Protein AF-A0A376MJH7-F1 (afdb_monomer)

InterPro domains:
  IPR031161 Peptidase family M60 domain [PS51723] (118-224)
  IPR035423 M60-like domain, N-terminal [PF17291] (117-201)
  IPR051244 TRPM8 Channel-Associated Factors [PTHR15730] (28-217)
  IPR060166 AcfD, helical domain [PF26759] (3-82)

Organism: Escherichia coli (NCBI:txid562)

Structure (mmCIF, N/CA/C/O backbone):
data_AF-A0A376MJH7-F1
#
_entry.id   AF-A0A376MJH7-F1
#
loop_
_atom_site.group_PDB
_atom_site.id
_atom_site.type_symbol
_atom_site.label_atom_id
_atom_site.label_alt_id
_atom_site.label_comp_id
_atom_site.label_asym_id
_atom_site.label_entity_id
_atom_site.label_seq_id
_atom_site.pdbx_PDB_ins_code
_atom_site.Cartn_x
_atom_site.Cartn_y
_atom_site.Cartn_z
_atom_site.occupancy
_atom_site.B_iso_or_equiv
_atom_site.auth_seq_id
_atom_site.auth_comp_id
_atom_site.aut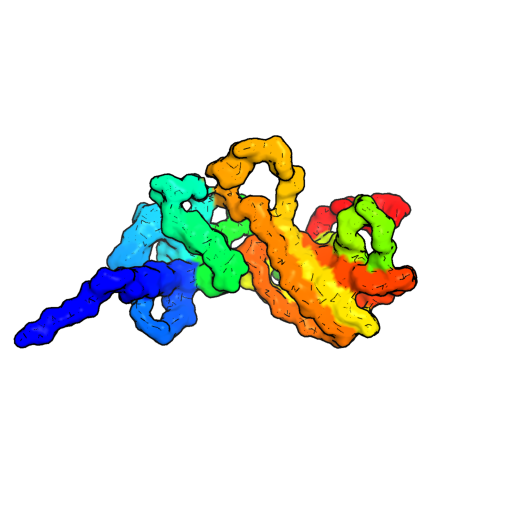h_asym_id
_atom_site.auth_atom_id
_atom_site.pdbx_PDB_model_num
ATOM 1 N N . MET A 1 1 ? -0.495 10.592 50.296 1.00 35.19 1 MET A N 1
ATOM 2 C CA . MET A 1 1 ? -1.153 10.116 49.058 1.00 35.19 1 MET A CA 1
ATOM 3 C C . MET A 1 1 ? -0.600 10.908 47.878 1.00 35.19 1 MET A C 1
ATOM 5 O O . MET A 1 1 ? -0.923 12.082 47.749 1.00 35.19 1 MET A O 1
ATOM 9 N N . LYS A 1 2 ? 0.295 10.327 47.064 1.00 36.91 2 LYS A N 1
ATOM 10 C CA . LYS A 1 2 ? 0.721 10.964 45.806 1.00 36.91 2 LYS A CA 1
ATOM 11 C C . LYS A 1 2 ? -0.457 10.865 44.841 1.00 36.91 2 LYS A C 1
ATOM 13 O O . LYS A 1 2 ? -0.799 9.766 44.420 1.00 36.91 2 LYS A O 1
ATOM 18 N N . LYS A 1 3 ? -1.099 11.999 44.554 1.00 42.44 3 LYS A N 1
ATOM 19 C CA . LYS A 1 3 ? -2.084 12.130 43.478 1.00 42.44 3 LYS A CA 1
ATOM 20 C C . LYS A 1 3 ? -1.393 11.612 42.217 1.00 42.44 3 LYS A C 1
ATOM 22 O O . LYS A 1 3 ? -0.365 12.166 41.825 1.00 42.44 3 LYS A O 1
ATOM 27 N N . ALA A 1 4 ? -1.860 10.489 41.676 1.00 49.44 4 ALA A N 1
ATOM 28 C CA . ALA A 1 4 ? -1.348 9.995 40.412 1.00 49.44 4 ALA A CA 1
ATOM 29 C C . ALA A 1 4 ? -1.461 11.153 39.415 1.00 49.44 4 ALA A C 1
ATOM 31 O O . ALA A 1 4 ? -2.530 11.760 39.308 1.00 49.44 4 ALA A O 1
ATOM 32 N N . LYS A 1 5 ? -0.351 11.512 38.759 1.00 56.00 5 LYS A N 1
ATOM 33 C CA . LYS A 1 5 ? -0.355 12.373 37.571 1.00 56.00 5 LYS A CA 1
ATOM 34 C C . LYS A 1 5 ? -1.088 11.596 36.478 1.00 56.00 5 LYS A C 1
ATOM 36 O O . LYS A 1 5 ? -0.464 11.002 35.606 1.00 56.00 5 LYS A O 1
ATOM 41 N N . ASN A 1 6 ? -2.400 11.463 36.626 1.00 63.44 6 ASN A N 1
ATOM 42 C CA . ASN A 1 6 ? -3.240 10.697 35.730 1.00 63.44 6 ASN A CA 1
ATOM 43 C C . ASN A 1 6 ? -3.412 11.546 34.480 1.00 63.44 6 ASN A C 1
ATOM 45 O O . ASN A 1 6 ? -4.301 12.381 34.409 1.00 63.44 6 ASN A O 1
ATOM 49 N N . ASP A 1 7 ? -2.485 11.349 33.548 1.00 67.56 7 ASP A N 1
ATOM 50 C CA . ASP A 1 7 ? -2.609 11.727 32.147 1.00 67.56 7 ASP A CA 1
ATOM 51 C C . ASP A 1 7 ? -2.982 13.198 31.882 1.00 67.56 7 ASP A C 1
ATOM 53 O O . ASP A 1 7 ? -3.848 13.484 31.065 1.00 67.56 7 ASP A O 1
ATOM 57 N N . GLU A 1 8 ? -2.320 14.151 32.551 1.00 69.94 8 GLU A N 1
ATOM 58 C CA . GLU A 1 8 ? -2.598 15.597 32.397 1.00 69.94 8 GLU A CA 1
ATOM 59 C C . GLU A 1 8 ? -2.541 16.091 30.940 1.00 69.94 8 GLU A C 1
ATOM 61 O O . GLU A 1 8 ? -3.171 17.088 30.601 1.00 69.94 8 GLU A O 1
ATOM 66 N N . LEU A 1 9 ? -1.790 15.396 30.082 1.00 74.12 9 LEU A N 1
ATOM 67 C CA . LEU A 1 9 ? -1.616 15.725 28.667 1.00 74.12 9 LEU A CA 1
ATOM 68 C C . LEU A 1 9 ? -2.363 14.764 27.724 1.00 74.12 9 LEU A C 1
ATOM 70 O O . LEU A 1 9 ? -2.258 14.909 26.510 1.00 74.12 9 LEU A O 1
ATOM 74 N N . GLY A 1 10 ? -3.109 13.789 28.253 1.00 76.62 10 GLY A N 1
ATOM 75 C CA . GLY A 1 10 ? -3.898 12.853 27.447 1.00 76.62 10 GLY A CA 1
ATOM 76 C C . GLY A 1 10 ? -3.080 11.824 26.651 1.00 76.62 10 GLY A C 1
ATOM 77 O O . GLY A 1 10 ? -3.632 11.165 25.772 1.00 76.62 10 GLY A O 1
ATOM 78 N N . PHE A 1 11 ? -1.776 11.685 26.907 1.00 79.06 11 PHE A N 1
ATOM 79 C CA . PHE A 1 11 ? -0.893 10.757 26.198 1.00 79.06 11 PHE A CA 1
ATOM 80 C C . PHE A 1 11 ? -1.299 9.301 26.370 1.00 79.06 11 PHE A C 1
ATOM 82 O O . PHE A 1 11 ? -1.309 8.570 25.384 1.00 79.06 11 PHE A O 1
ATOM 89 N N . LYS A 1 12 ? -1.641 8.882 27.594 1.00 80.31 12 LYS A N 1
ATOM 90 C CA . LYS A 1 12 ? -2.073 7.504 27.854 1.00 80.31 12 LYS A CA 1
ATOM 91 C C . LYS A 1 12 ? -3.365 7.216 27.100 1.00 80.31 12 LYS A C 1
ATOM 93 O O . LYS A 1 12 ? -3.456 6.199 26.421 1.00 80.31 12 LYS A O 1
ATOM 98 N N . THR A 1 13 ? -4.324 8.130 27.187 1.00 81.06 13 THR A N 1
ATOM 99 C CA . THR A 1 13 ? -5.594 8.022 26.467 1.00 81.06 13 THR A CA 1
ATOM 100 C C . THR A 1 13 ? -5.341 7.931 24.962 1.00 81.06 13 THR A C 1
ATOM 102 O O . THR A 1 13 ? -5.833 7.027 24.295 1.00 81.06 13 THR A O 1
ATOM 105 N N . PHE A 1 14 ? -4.505 8.814 24.417 1.00 81.06 14 PHE A N 1
ATOM 106 C CA . PHE A 1 14 ? -4.173 8.828 22.997 1.00 81.06 14 PHE A CA 1
ATOM 107 C C . PHE A 1 14 ? -3.503 7.529 22.521 1.00 81.06 14 PHE A C 1
ATOM 109 O O . PHE A 1 14 ? -3.886 7.002 21.476 1.00 81.06 14 PHE A O 1
ATOM 116 N N . THR A 1 15 ? -2.541 6.980 23.268 1.00 81.94 15 THR A N 1
ATOM 117 C CA . THR A 1 15 ? -1.881 5.721 22.888 1.00 81.94 15 THR A CA 1
ATOM 118 C C . THR A 1 15 ? -2.813 4.516 22.999 1.00 81.94 15 THR A C 1
ATOM 120 O O . THR A 1 15 ? -2.762 3.657 22.122 1.00 81.94 15 THR A O 1
ATOM 123 N N . GLU A 1 16 ? -3.727 4.484 23.975 1.00 84.69 16 GLU A N 1
ATOM 124 C CA . GLU A 1 16 ? -4.787 3.462 24.044 1.00 84.69 16 GLU A CA 1
ATOM 125 C C . GLU A 1 16 ? -5.690 3.509 22.801 1.00 84.69 16 GLU A C 1
ATOM 127 O O . GLU A 1 16 ? -5.947 2.477 22.180 1.00 84.69 16 GLU A O 1
ATOM 132 N N . PHE A 1 17 ? -6.109 4.709 22.377 1.00 83.94 17 PHE A N 1
ATOM 133 C CA . PHE A 1 17 ? -6.872 4.888 21.138 1.00 83.94 17 PHE A CA 1
ATOM 134 C C . PHE A 1 17 ? -6.103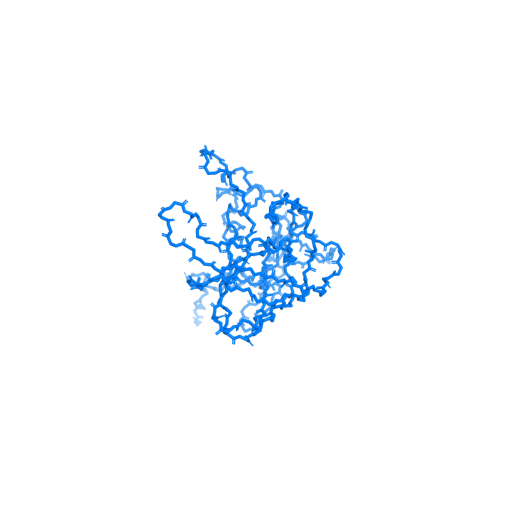 4.370 19.922 1.00 83.94 17 PHE A C 1
ATOM 136 O O . PHE A 1 17 ? -6.669 3.628 19.121 1.00 83.94 17 PHE A O 1
ATOM 143 N N . LEU A 1 18 ? -4.826 4.738 19.772 1.00 83.25 18 LEU A N 1
ATOM 144 C CA . LEU A 1 18 ? -4.000 4.273 18.654 1.00 83.25 18 LEU A CA 1
ATOM 145 C C . LEU A 1 18 ? -3.892 2.748 18.621 1.00 83.25 18 LEU A C 1
ATOM 147 O O . LEU A 1 18 ? -4.026 2.157 17.548 1.00 83.25 18 LEU A O 1
ATOM 151 N N . ASN A 1 19 ? -3.707 2.124 19.781 1.00 86.38 19 ASN A N 1
ATOM 152 C CA . ASN A 1 19 ? -3.564 0.681 19.894 1.00 86.38 19 ASN A CA 1
ATOM 153 C C . ASN A 1 19 ? -4.863 -0.074 19.590 1.00 86.38 19 ASN A C 1
ATOM 155 O O . ASN A 1 19 ? -4.812 -1.161 19.017 1.00 86.38 19 ASN A O 1
ATOM 159 N N . CYS A 1 20 ? -6.032 0.537 19.801 1.00 87.00 20 CYS A N 1
ATOM 160 C CA . CYS A 1 20 ? -7.287 -0.033 19.310 1.00 87.00 20 CYS A CA 1
ATOM 161 C C . CYS A 1 20 ? -7.364 -0.108 17.774 1.00 87.00 20 CYS A C 1
ATOM 163 O O . CYS A 1 20 ? -7.922 -1.064 17.239 1.00 87.00 20 CYS A O 1
ATOM 165 N N . TYR A 1 21 ? -6.792 0.860 17.048 1.00 83.81 21 TYR A N 1
ATOM 166 C CA . TYR A 1 21 ? -6.774 0.859 15.572 1.00 83.81 21 TYR A CA 1
ATOM 167 C C . TYR A 1 21 ? -5.688 -0.028 14.962 1.00 83.81 21 TYR A C 1
ATOM 169 O O . TYR A 1 21 ? -5.747 -0.339 13.771 1.00 83.81 21 TYR A O 1
ATOM 177 N N . THR A 1 22 ? -4.677 -0.400 15.743 1.00 83.94 22 THR A N 1
ATOM 178 C CA . THR A 1 22 ? -3.639 -1.352 15.327 1.00 83.94 22 THR A CA 1
ATOM 179 C C . THR A 1 22 ? -3.851 -2.741 15.910 1.00 83.94 22 THR A C 1
ATOM 181 O O . THR A 1 22 ? -3.013 -3.613 15.694 1.00 83.94 22 THR A O 1
ATOM 184 N N . ASN A 1 23 ? -4.967 -2.957 16.618 1.00 84.44 23 ASN A N 1
ATOM 185 C CA . ASN A 1 23 ? -5.284 -4.200 17.315 1.00 84.44 23 ASN A CA 1
ATOM 186 C C . ASN A 1 23 ? -4.115 -4.678 18.198 1.00 84.44 23 ASN A C 1
ATOM 188 O O . ASN A 1 23 ? -3.674 -5.822 18.094 1.00 84.44 23 ASN A O 1
ATOM 192 N N . ASP A 1 24 ? -3.570 -3.754 18.994 1.00 82.88 24 ASP A N 1
ATOM 193 C CA . ASP A 1 24 ? -2.439 -3.960 19.906 1.00 82.88 24 ASP A CA 1
ATOM 194 C C . ASP A 1 24 ? -1.165 -4.513 19.237 1.00 82.88 24 ASP A C 1
ATOM 196 O O . ASP A 1 24 ? -0.325 -5.137 19.885 1.00 82.88 24 ASP A O 1
ATOM 200 N N . ALA A 1 25 ? -0.963 -4.244 17.939 1.00 83.12 25 ALA A N 1
ATOM 201 C CA . ALA A 1 25 ? 0.267 -4.630 17.238 1.00 83.12 25 ALA A CA 1
ATOM 202 C C . ALA A 1 25 ? 1.537 -3.994 17.838 1.00 83.12 25 ALA A C 1
ATOM 204 O O . ALA A 1 25 ? 2.641 -4.488 17.612 1.00 83.12 25 ALA A O 1
ATOM 205 N N . TYR A 1 26 ? 1.392 -2.898 18.588 1.00 78.62 26 TYR A N 1
ATOM 206 C CA . TYR A 1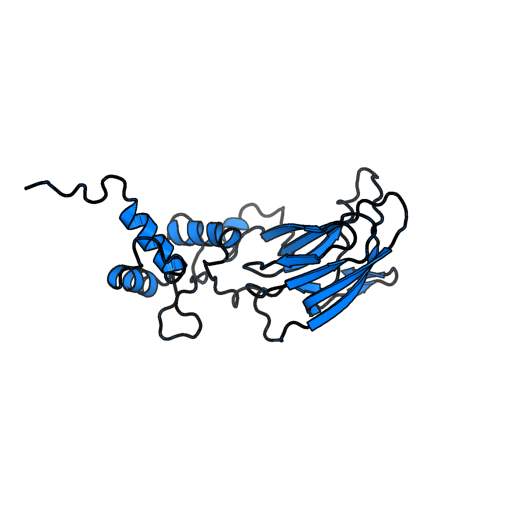 26 ? 2.468 -2.305 19.373 1.00 78.62 26 TYR A CA 1
ATOM 207 C C . TYR A 1 26 ? 2.404 -2.852 20.799 1.00 78.62 26 TYR A C 1
ATOM 209 O O . TYR A 1 26 ? 1.591 -2.417 21.609 1.00 78.62 26 TYR A O 1
ATOM 217 N N . THR A 1 27 ? 3.264 -3.824 21.099 1.00 68.81 27 THR A N 1
ATOM 218 C CA . THR A 1 27 ? 3.280 -4.533 22.389 1.00 68.81 27 THR A CA 1
ATOM 219 C C . THR A 1 27 ? 3.873 -3.713 23.534 1.00 68.81 27 THR A C 1
ATOM 221 O O . THR A 1 27 ? 3.663 -4.043 24.699 1.00 68.81 27 THR A O 1
ATOM 224 N N . ASP A 1 28 ? 4.589 -2.635 23.215 1.00 68.31 28 ASP A N 1
ATOM 225 C CA . ASP A 1 28 ? 5.282 -1.800 24.189 1.00 68.31 28 ASP A CA 1
ATOM 226 C C . ASP A 1 28 ? 4.413 -0.585 24.542 1.00 68.31 28 ASP A C 1
ATOM 228 O O . ASP A 1 28 ? 4.456 0.447 23.870 1.00 68.31 28 ASP A O 1
ATOM 232 N N . GLY A 1 29 ? 3.592 -0.694 25.591 1.00 72.25 29 GLY A N 1
ATOM 233 C CA . GLY A 1 29 ? 2.835 0.444 26.121 1.00 72.25 29 GLY A CA 1
ATOM 234 C C . GLY A 1 29 ? 1.419 0.118 26.585 1.00 72.25 29 GLY A C 1
ATOM 235 O O . GLY A 1 29 ? 1.113 -0.996 27.003 1.00 72.25 29 GLY A O 1
ATOM 236 N N . THR A 1 30 ? 0.556 1.134 26.579 1.00 80.31 30 THR A N 1
ATOM 237 C CA . THR A 1 30 ? -0.837 1.020 27.022 1.00 80.31 30 THR A CA 1
ATOM 238 C C . THR A 1 30 ? -1.700 0.362 25.960 1.00 80.31 30 THR A C 1
ATOM 240 O O . THR A 1 30 ? -1.842 0.882 24.863 1.00 80.31 30 THR A O 1
ATOM 243 N N . GLN A 1 31 ? -2.276 -0.786 26.295 1.00 85.25 31 GLN A N 1
ATOM 244 C CA . GLN A 1 31 ? -3.106 -1.571 25.385 1.00 85.25 31 GLN A CA 1
ATOM 245 C C . GLN A 1 31 ? -4.504 -0.976 25.214 1.00 85.25 31 GLN A C 1
ATOM 247 O O . GLN A 1 31 ? -4.986 -0.218 26.059 1.00 85.25 31 GLN A O 1
ATOM 252 N N . CYS A 1 32 ? -5.173 -1.360 24.133 1.00 85.19 32 CYS A N 1
ATOM 253 C CA . CYS A 1 32 ? -6.565 -1.033 23.891 1.00 85.19 32 CYS A CA 1
ATOM 254 C C . CYS A 1 32 ? -7.454 -1.578 25.021 1.00 85.19 32 CYS A C 1
ATOM 256 O O . CYS A 1 32 ? -7.590 -2.789 25.207 1.00 85.19 32 CYS A O 1
ATOM 258 N N . SER A 1 33 ? -8.094 -0.688 25.782 1.00 87.19 33 SER A N 1
ATOM 259 C CA . SER A 1 33 ? -9.050 -1.109 26.808 1.00 87.19 33 SER A CA 1
ATOM 260 C C . SER A 1 33 ? -10.331 -1.663 26.173 1.00 87.19 33 SER A C 1
ATOM 262 O O . SER A 1 33 ? -10.785 -1.194 25.127 1.00 87.19 33 SER A O 1
ATOM 264 N N . ALA A 1 34 ? -10.946 -2.660 26.817 1.00 86.88 34 ALA A N 1
ATOM 265 C CA . ALA A 1 34 ? -12.161 -3.299 26.307 1.00 86.88 34 ALA A CA 1
ATOM 266 C C . ALA A 1 34 ? -13.324 -2.302 26.148 1.00 86.88 34 ALA A C 1
ATOM 268 O O . ALA A 1 34 ? -14.039 -2.345 25.146 1.00 86.88 34 ALA A O 1
ATOM 269 N N . ASP A 1 35 ? -13.466 -1.369 27.094 1.00 87.06 35 ASP A N 1
ATOM 270 C CA . ASP A 1 35 ? -14.495 -0.324 27.060 1.00 87.06 35 ASP A CA 1
ATOM 271 C C . ASP A 1 35 ? -14.286 0.635 25.882 1.00 87.06 35 ASP A C 1
ATOM 273 O O . ASP A 1 35 ? -15.237 0.991 25.179 1.00 87.06 35 ASP A O 1
ATOM 277 N N . LEU A 1 36 ? -13.031 1.009 25.611 1.00 86.44 36 LEU A N 1
ATOM 278 C CA . LEU A 1 36 ? -12.691 1.861 24.480 1.00 86.44 36 LEU A CA 1
ATOM 279 C C . LEU A 1 36 ? -12.914 1.141 23.148 1.00 86.44 36 LEU A C 1
ATOM 281 O O . LEU A 1 36 ? -13.547 1.700 22.251 1.00 86.44 36 LEU A O 1
ATOM 285 N N . LYS A 1 37 ? -12.465 -0.114 23.030 1.00 86.31 37 LYS A N 1
ATOM 286 C CA . LYS A 1 37 ? -12.709 -0.952 21.847 1.00 86.31 37 LYS A CA 1
ATOM 287 C C . LYS A 1 37 ? -14.203 -1.058 21.559 1.00 86.31 37 LYS A C 1
ATOM 289 O O . LYS A 1 37 ? -14.624 -0.850 20.423 1.00 86.31 37 LYS A O 1
ATOM 294 N N . LYS A 1 38 ? -15.007 -1.325 22.592 1.00 88.56 38 LYS A N 1
ATOM 295 C CA . LYS A 1 38 ? -16.466 -1.401 22.491 1.00 88.56 38 LYS A CA 1
ATOM 296 C C . LYS A 1 38 ? -17.057 -0.084 21.995 1.00 88.56 38 LYS A C 1
ATOM 298 O O . LYS A 1 38 ? -17.817 -0.101 21.036 1.00 88.56 38 LYS A O 1
ATOM 303 N N . SER A 1 39 ? -16.641 1.048 22.563 1.00 87.19 39 SER A N 1
ATOM 304 C CA . SER A 1 39 ? -17.079 2.373 22.108 1.00 87.19 39 SER A CA 1
ATOM 305 C C . SER A 1 39 ? -16.754 2.619 20.628 1.00 87.19 39 SER A C 1
ATOM 307 O O . SER A 1 39 ? -17.605 3.093 19.875 1.00 87.19 39 SER A O 1
ATOM 309 N N . LEU A 1 40 ? -15.555 2.248 20.167 1.00 86.06 40 LEU A N 1
ATOM 310 C CA . LEU A 1 40 ? -15.159 2.388 18.760 1.00 86.06 40 LEU A CA 1
ATOM 311 C C . LEU A 1 40 ? -15.984 1.491 17.822 1.00 86.06 40 LEU A C 1
ATOM 313 O O . LEU A 1 40 ? -16.327 1.921 16.717 1.00 86.06 40 LEU A O 1
ATOM 317 N N . VAL A 1 41 ? -16.317 0.272 18.253 1.00 87.50 41 VAL A N 1
ATOM 318 C CA . VAL A 1 41 ? -17.178 -0.658 17.504 1.00 87.50 41 VAL A CA 1
ATOM 319 C C . VAL A 1 41 ? -18.617 -0.143 17.446 1.00 87.50 41 VAL A C 1
ATOM 321 O O . VAL A 1 41 ? -19.178 -0.051 16.356 1.00 87.50 41 VAL A O 1
ATOM 324 N N . ASP A 1 42 ? -19.186 0.273 18.580 1.00 86.88 42 ASP A N 1
ATOM 325 C CA . ASP A 1 42 ? -20.555 0.802 18.678 1.00 86.88 42 ASP A CA 1
ATOM 326 C C . ASP A 1 42 ? -20.724 2.079 17.827 1.00 86.88 42 ASP A C 1
ATOM 328 O O . ASP A 1 42 ? -21.774 2.318 17.228 1.00 86.88 42 ASP A O 1
ATOM 332 N N . ASN A 1 43 ? -19.656 2.873 17.691 1.00 82.88 43 ASN A N 1
ATOM 333 C CA . ASN A 1 43 ? -19.610 4.054 16.826 1.00 82.88 43 ASN A CA 1
ATOM 334 C C . ASN A 1 43 ? -19.232 3.753 15.362 1.00 82.88 43 ASN A C 1
ATOM 336 O O . ASN A 1 43 ? -19.026 4.691 14.582 1.00 82.88 43 ASN A O 1
ATOM 340 N N . ASN A 1 44 ? -19.149 2.484 14.950 1.00 81.56 44 ASN A N 1
ATOM 341 C CA . ASN A 1 44 ? -18.788 2.055 13.593 1.00 81.56 44 ASN A CA 1
ATOM 342 C C . ASN A 1 44 ? -17.424 2.591 13.103 1.00 81.56 44 ASN A C 1
ATOM 344 O O . ASN A 1 44 ? -17.249 2.853 11.912 1.00 81.56 44 ASN A O 1
ATOM 348 N N . MET A 1 45 ? -16.463 2.807 14.006 1.00 81.81 45 MET A N 1
ATOM 349 C CA . MET A 1 45 ? -15.121 3.305 13.663 1.00 81.81 45 MET A CA 1
ATOM 350 C C . MET A 1 45 ? -14.156 2.167 13.311 1.00 81.81 45 MET A C 1
ATOM 352 O O . MET A 1 45 ? -13.309 2.328 12.430 1.00 81.81 45 MET A O 1
ATOM 356 N N . ILE A 1 46 ? -14.306 1.015 13.965 1.00 86.00 46 ILE A N 1
ATOM 357 C CA . ILE A 1 46 ? -13.590 -0.236 13.683 1.00 86.00 46 ILE A CA 1
ATOM 358 C C . ILE A 1 46 ? -14.583 -1.400 13.660 1.00 86.00 46 ILE A C 1
ATOM 360 O O . ILE A 1 46 ? -15.654 -1.320 14.263 1.00 86.00 46 ILE A O 1
ATOM 364 N N . TYR A 1 47 ? -14.240 -2.487 12.979 1.00 86.06 47 TYR A N 1
ATOM 365 C CA . TYR A 1 47 ? -15.026 -3.716 13.041 1.00 86.06 47 TYR A CA 1
ATOM 366 C C . TYR A 1 47 ? -14.768 -4.476 14.345 1.00 86.06 47 TYR A C 1
ATOM 368 O O . TYR A 1 47 ? -13.632 -4.587 14.808 1.00 86.06 47 TYR A O 1
ATOM 376 N N . GLY A 1 48 ? -15.835 -5.033 14.917 1.00 84.69 48 GLY A N 1
ATOM 377 C CA . GLY A 1 48 ? -15.754 -5.892 16.095 1.00 84.69 48 GLY A CA 1
ATOM 378 C C . GLY A 1 48 ? -15.259 -7.308 15.785 1.00 84.69 48 GLY A C 1
ATOM 379 O O . GLY A 1 48 ? -15.166 -7.725 14.626 1.00 84.69 48 GLY A O 1
ATOM 380 N N . ASP A 1 49 ? -15.015 -8.066 16.854 1.00 81.19 49 ASP A N 1
ATOM 381 C CA . ASP A 1 49 ? -14.413 -9.409 16.824 1.00 81.19 49 ASP A CA 1
ATOM 382 C C . ASP A 1 49 ? -15.290 -10.489 16.154 1.00 81.19 49 ASP A C 1
ATOM 384 O O . ASP A 1 49 ? -14.819 -11.580 15.856 1.00 81.19 49 ASP A O 1
ATOM 388 N N . GLY A 1 50 ? -16.558 -10.183 15.855 1.00 75.00 50 GLY A N 1
ATOM 389 C CA . GLY A 1 50 ? -17.495 -11.079 15.164 1.00 75.00 50 GLY A CA 1
ATOM 390 C C . GLY A 1 50 ? -17.355 -11.129 13.636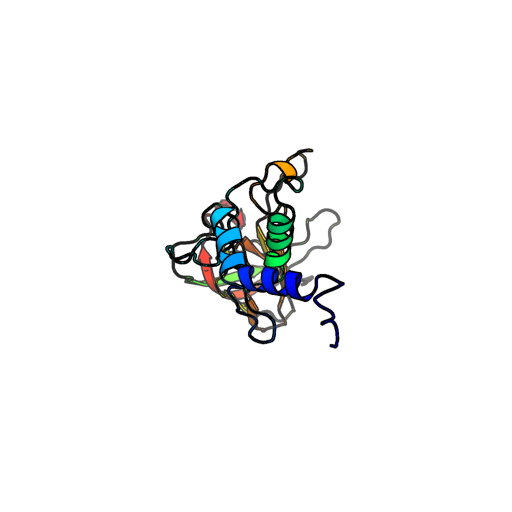 1.00 75.00 50 GLY A C 1
ATOM 391 O O . GLY A 1 50 ? -18.207 -11.712 12.971 1.00 75.00 50 GLY A O 1
ATOM 392 N N . SER A 1 51 ? -16.329 -10.498 13.060 1.00 76.00 51 SER A N 1
ATOM 393 C CA . SER A 1 51 ? -16.078 -10.484 11.614 1.00 76.00 51 SER A CA 1
ATOM 394 C C . SER A 1 51 ? -14.636 -10.880 11.299 1.00 76.00 51 SER A C 1
ATOM 396 O O . SER A 1 51 ? -13.737 -10.664 12.107 1.00 76.00 51 SER A O 1
ATOM 398 N N . SER A 1 52 ? -14.377 -11.362 10.080 1.00 78.69 52 SER A N 1
ATOM 399 C CA . SER A 1 52 ? -13.010 -11.582 9.571 1.00 78.69 52 SER A CA 1
ATOM 400 C C . SER A 1 52 ? -12.173 -10.296 9.466 1.00 78.69 52 SER A C 1
ATOM 402 O O . SER A 1 52 ? -10.983 -10.356 9.164 1.00 78.69 52 SER A O 1
ATOM 404 N N . LYS A 1 53 ? -12.791 -9.136 9.719 1.00 82.25 53 LYS A N 1
ATOM 405 C CA . LYS A 1 53 ? -12.192 -7.802 9.681 1.00 82.25 53 LYS A CA 1
ATOM 406 C C . LYS A 1 53 ? -12.005 -7.205 11.074 1.00 82.25 53 LYS A C 1
ATOM 408 O O . LYS A 1 53 ? -11.822 -5.999 11.178 1.00 82.25 53 LYS A O 1
ATOM 413 N N . ALA A 1 54 ? -12.081 -8.006 12.136 1.00 82.62 54 ALA A N 1
ATOM 414 C CA . ALA A 1 54 ? -11.902 -7.554 13.513 1.00 82.62 54 ALA A CA 1
ATOM 415 C C . ALA A 1 54 ? -10.700 -6.603 13.670 1.00 82.62 54 ALA A C 1
ATOM 417 O O . ALA A 1 54 ? -9.600 -6.888 13.195 1.00 82.62 54 ALA A O 1
ATOM 418 N N . GLY A 1 55 ? -10.928 -5.444 14.292 1.00 80.69 55 GLY A N 1
ATOM 419 C CA . GLY A 1 55 ? -9.908 -4.409 14.490 1.00 80.69 55 GLY A CA 1
ATOM 420 C C . GLY A 1 55 ? -9.554 -3.593 13.240 1.00 80.69 55 GLY A C 1
ATOM 421 O O . GLY A 1 55 ? -8.839 -2.601 13.353 1.00 80.69 55 GLY A O 1
ATOM 422 N N . MET A 1 56 ? -10.066 -3.942 12.054 1.00 85.00 56 MET A N 1
ATOM 423 C CA . MET A 1 56 ? -9.888 -3.119 10.858 1.00 85.00 56 MET A CA 1
ATOM 424 C C . MET A 1 56 ? -10.758 -1.869 10.932 1.00 85.00 56 MET A C 1
ATOM 426 O O . MET A 1 56 ? -11.904 -1.892 11.387 1.00 85.00 56 MET A O 1
ATOM 430 N N . MET A 1 57 ? -10.218 -0.768 10.425 1.00 82.88 57 MET A N 1
ATOM 431 C CA . MET A 1 57 ? -10.908 0.506 10.368 1.00 82.88 57 MET A CA 1
ATOM 432 C C . MET A 1 57 ? -12.096 0.463 9.403 1.00 82.88 57 MET A C 1
ATOM 434 O O . MET A 1 57 ? -11.998 -0.047 8.286 1.00 82.88 57 MET A O 1
ATOM 438 N N . ASN A 1 58 ? -13.187 1.046 9.895 1.00 80.25 58 ASN A N 1
ATOM 439 C CA . ASN A 1 58 ? -14.485 1.337 9.306 1.00 80.25 58 ASN A CA 1
ATOM 440 C C . ASN A 1 58 ? -14.565 2.523 8.310 1.00 80.25 58 ASN A C 1
ATOM 442 O O . ASN A 1 58 ? -14.945 3.586 8.795 1.00 80.25 58 ASN A O 1
ATOM 446 N N . PRO A 1 59 ? -14.263 2.483 6.990 1.00 67.62 59 PRO A N 1
ATOM 447 C CA . PRO A 1 59 ? -14.347 3.708 6.177 1.00 67.62 59 PRO A CA 1
ATOM 448 C C . PRO A 1 59 ? -15.770 4.076 5.714 1.00 67.62 59 PRO A C 1
ATOM 450 O O . PRO A 1 59 ? -15.956 5.089 5.049 1.00 67.62 59 PRO A O 1
ATOM 453 N N . SER A 1 60 ? -16.774 3.242 5.995 1.00 61.19 60 SER A N 1
ATOM 454 C CA . SER A 1 60 ? -18.088 3.226 5.333 1.00 61.19 60 SER A CA 1
ATOM 455 C C . SER A 1 60 ? -18.999 4.435 5.517 1.00 61.19 60 SER A C 1
ATOM 457 O O . SER A 1 60 ? -20.108 4.404 4.984 1.00 61.19 60 SER A O 1
ATOM 459 N N . TYR A 1 61 ? -18.628 5.446 6.289 1.00 54.06 61 TYR A N 1
ATOM 460 C CA . TYR A 1 61 ? -19.566 6.490 6.692 1.00 54.06 61 TYR A CA 1
ATOM 461 C C . TYR A 1 61 ? -18.818 7.803 6.927 1.00 54.06 61 TYR A C 1
ATOM 463 O O . TYR A 1 61 ? -17.639 7.747 7.282 1.00 54.06 61 TYR A O 1
ATOM 471 N N . PRO A 1 62 ? -19.449 8.954 6.626 1.00 53.31 62 PRO A N 1
ATOM 472 C CA . PRO A 1 62 ? -18.822 10.038 5.891 1.00 53.31 62 PRO A CA 1
ATOM 473 C C . PRO A 1 62 ? -17.497 10.453 6.518 1.00 53.31 62 PRO A C 1
ATOM 475 O O . PRO A 1 62 ? -17.386 10.681 7.722 1.00 53.31 62 PRO A O 1
ATOM 478 N N . LEU A 1 63 ? -16.491 10.622 5.660 1.00 56.81 63 LEU A N 1
ATOM 479 C CA . LEU A 1 63 ? -15.161 11.120 6.018 1.00 56.81 63 LEU A CA 1
ATOM 480 C C . LEU A 1 63 ? -15.164 12.632 6.324 1.00 56.81 63 LEU A C 1
ATOM 482 O O . LEU A 1 63 ? -14.165 13.321 6.104 1.00 56.81 63 LEU A O 1
ATOM 486 N N . ASN A 1 64 ? -16.290 13.152 6.822 1.00 58.81 64 ASN A N 1
ATOM 487 C CA . ASN A 1 64 ? -16.451 14.538 7.219 1.00 58.81 64 ASN A CA 1
ATOM 488 C C . ASN A 1 64 ? -15.621 14.801 8.483 1.00 58.81 64 ASN A C 1
ATOM 490 O O . ASN A 1 64 ? -15.824 14.178 9.530 1.00 58.81 64 ASN A O 1
ATOM 494 N N . TYR A 1 65 ? -14.700 15.762 8.381 1.00 55.03 65 TYR A N 1
ATOM 495 C CA . TYR A 1 65 ? -13.814 16.183 9.467 1.00 55.03 65 TYR A CA 1
ATOM 496 C C . TYR A 1 65 ? -14.588 16.632 10.717 1.00 55.03 65 TYR A C 1
ATOM 498 O O . TYR A 1 65 ? -14.096 16.482 11.831 1.00 55.03 65 TYR A O 1
ATOM 506 N N . MET A 1 66 ? -15.806 17.146 10.527 1.00 57.69 66 MET A N 1
ATOM 507 C CA . MET A 1 66 ? -16.645 17.681 11.600 1.00 57.69 66 MET A CA 1
ATOM 508 C C . MET A 1 66 ? -17.399 16.603 12.385 1.00 57.69 66 MET A C 1
ATOM 510 O O . MET A 1 66 ? -17.736 16.831 13.541 1.00 57.69 66 MET A O 1
ATOM 514 N N . GLU A 1 67 ? -17.662 15.439 11.785 1.00 63.84 67 GLU A N 1
ATOM 515 C CA . GLU A 1 67 ? -18.454 14.380 12.428 1.00 63.84 67 GLU A CA 1
ATOM 516 C C . GLU A 1 67 ? -17.569 13.351 13.132 1.00 63.84 67 GLU A C 1
ATOM 518 O O . GLU A 1 67 ? -17.897 12.900 14.229 1.00 63.84 67 GLU A O 1
ATOM 523 N N . LYS A 1 68 ? -16.437 12.975 12.519 1.00 68.69 68 LYS A N 1
ATOM 524 C CA . LYS A 1 68 ? -15.510 11.965 13.061 1.00 68.69 68 LYS A CA 1
ATOM 525 C C . LYS A 1 68 ? -14.044 12.322 12.769 1.00 68.69 68 LYS A C 1
ATOM 527 O O . LYS A 1 68 ? -13.383 11.630 11.985 1.00 68.69 68 LYS A O 1
ATOM 532 N N . PRO A 1 69 ? -13.489 13.364 13.420 1.00 71.56 69 PRO A N 1
ATOM 533 C CA . PRO A 1 69 ? -12.121 13.830 13.167 1.00 71.56 69 PRO A CA 1
ATOM 534 C C . PRO A 1 69 ? -11.068 12.736 13.396 1.00 71.56 69 PRO A C 1
ATOM 536 O O . PRO A 1 69 ? -10.096 12.636 12.646 1.00 71.56 69 PRO A O 1
ATOM 539 N N . LEU A 1 70 ? -11.291 11.856 14.379 1.00 74.50 70 LEU A N 1
ATOM 540 C CA . LEU A 1 70 ? -10.369 10.766 14.688 1.00 74.50 70 LEU A CA 1
ATOM 541 C C . LEU A 1 70 ? -10.300 9.720 13.565 1.00 74.50 70 LEU A C 1
ATOM 543 O O . LEU A 1 70 ? -9.205 9.351 13.155 1.00 74.50 70 LEU A O 1
ATOM 547 N N . THR A 1 71 ? -11.433 9.280 13.009 1.00 71.69 71 THR A N 1
ATOM 548 C CA . THR A 1 71 ? -11.442 8.320 11.888 1.00 71.69 71 THR A CA 1
ATOM 549 C C . THR A 1 71 ? -10.707 8.888 10.676 1.00 71.69 71 THR A C 1
ATOM 551 O O . THR A 1 71 ? -9.952 8.177 10.013 1.00 71.69 71 THR A O 1
ATOM 554 N N . ARG A 1 72 ? -10.855 10.192 10.410 1.00 73.19 72 ARG A N 1
ATOM 555 C CA . ARG A 1 72 ? -10.146 10.863 9.315 1.00 73.19 72 ARG A CA 1
ATOM 556 C C . ARG A 1 72 ? -8.639 10.946 9.559 1.00 73.19 72 ARG A C 1
ATOM 558 O O . ARG A 1 72 ? -7.872 10.719 8.619 1.00 73.19 72 ARG A O 1
ATOM 565 N N . LEU A 1 73 ? -8.223 11.236 10.794 1.00 77.25 73 LEU A N 1
ATOM 566 C CA . LEU A 1 73 ? -6.817 11.218 11.203 1.00 77.25 73 LEU A CA 1
ATOM 567 C C . LEU A 1 73 ? -6.222 9.816 11.026 1.00 77.25 73 LEU A C 1
ATOM 569 O O . LEU A 1 73 ? -5.157 9.676 10.426 1.00 77.25 73 LEU A O 1
ATOM 573 N N . MET A 1 74 ? -6.932 8.779 11.476 1.00 78.69 74 MET A N 1
ATOM 574 C CA . MET A 1 74 ? -6.478 7.389 11.374 1.00 78.69 74 MET A CA 1
ATOM 575 C C . MET A 1 74 ? -6.431 6.891 9.930 1.00 78.69 74 MET A C 1
ATOM 577 O O . MET A 1 74 ? -5.481 6.203 9.568 1.00 78.69 74 MET A O 1
ATOM 581 N N . LEU A 1 75 ? -7.359 7.317 9.069 1.00 75.88 75 LEU A N 1
ATOM 582 C CA . LEU A 1 75 ? -7.295 7.080 7.621 1.00 75.88 75 LEU A CA 1
ATOM 583 C C . LEU A 1 75 ? -6.071 7.747 6.972 1.00 75.88 75 LEU A C 1
ATOM 585 O O . LEU A 1 75 ? -5.458 7.181 6.067 1.00 75.88 75 LEU A O 1
ATOM 589 N N . GLY A 1 76 ? -5.702 8.948 7.422 1.00 75.38 76 GLY A N 1
ATOM 590 C CA . GLY A 1 76 ? -4.462 9.598 6.993 1.00 75.38 76 GLY A CA 1
ATOM 591 C C . GLY A 1 76 ? -3.222 8.864 7.508 1.00 75.38 76 GLY A C 1
ATOM 592 O O . GLY A 1 76 ? -2.263 8.662 6.766 1.00 75.38 76 GLY A O 1
ATOM 593 N N . ARG A 1 77 ? -3.250 8.415 8.766 1.00 79.25 77 ARG A N 1
ATOM 594 C CA . ARG A 1 77 ? -2.140 7.698 9.401 1.00 79.25 77 ARG A CA 1
ATOM 595 C C . ARG A 1 77 ? -1.934 6.308 8.812 1.00 79.25 77 ARG A C 1
ATOM 597 O O . ARG A 1 77 ? -0.782 5.932 8.630 1.00 79.25 77 ARG A O 1
ATOM 604 N N . SER A 1 78 ? -2.993 5.588 8.441 1.00 79.25 78 SER A N 1
ATOM 605 C CA . SER A 1 78 ? -2.901 4.257 7.817 1.00 79.25 78 SER A CA 1
ATOM 606 C C . SER A 1 78 ? -2.163 4.270 6.478 1.00 79.25 78 SER A C 1
ATOM 608 O O . SER A 1 78 ? -1.683 3.239 6.008 1.00 79.25 78 SER A O 1
ATOM 610 N N . TRP A 1 79 ? -2.018 5.451 5.867 1.00 77.38 79 TRP A N 1
ATOM 611 C CA . TRP A 1 79 ? -1.130 5.623 4.730 1.00 77.38 79 TRP A CA 1
ATOM 612 C C . TRP A 1 79 ? 0.330 5.331 5.085 1.00 77.38 79 TRP A C 1
ATOM 614 O O . TRP A 1 79 ? 1.036 4.659 4.333 1.00 77.38 79 TRP A O 1
ATOM 624 N N . TRP A 1 80 ? 0.786 5.823 6.232 1.00 78.88 80 TRP A N 1
ATOM 625 C CA . TRP A 1 80 ? 2.169 5.721 6.694 1.00 78.88 80 TRP A CA 1
ATOM 626 C C . TRP A 1 80 ? 2.389 4.503 7.590 1.00 78.88 80 TRP A C 1
ATOM 628 O O . TRP A 1 80 ? 3.415 3.839 7.470 1.00 78.88 80 TRP A O 1
ATOM 638 N N . ASP A 1 81 ? 1.407 4.184 8.428 1.00 82.25 81 ASP A N 1
ATOM 639 C CA . ASP A 1 81 ? 1.426 3.067 9.359 1.00 82.25 81 ASP A CA 1
ATOM 640 C C . ASP A 1 81 ? 0.602 1.884 8.836 1.00 82.25 81 ASP A C 1
ATOM 642 O O . ASP A 1 81 ? -0.628 1.874 8.880 1.00 82.25 81 ASP A O 1
ATOM 646 N N . LEU A 1 82 ? 1.311 0.855 8.376 1.00 82.69 82 LEU A N 1
ATOM 647 C CA . LEU A 1 82 ? 0.731 -0.360 7.809 1.00 82.69 82 LEU A CA 1
ATOM 648 C C . LEU A 1 82 ? 0.128 -1.310 8.855 1.00 82.69 82 LEU A C 1
ATOM 650 O O . LEU A 1 82 ? -0.483 -2.314 8.460 1.00 82.69 82 LEU A O 1
ATOM 654 N N . ASN A 1 83 ? 0.304 -1.027 10.149 1.00 85.06 83 ASN A N 1
ATOM 655 C CA . ASN A 1 83 ? -0.357 -1.761 11.227 1.00 85.06 83 ASN A CA 1
ATOM 656 C C . ASN A 1 83 ? -1.825 -1.348 11.362 1.00 85.06 83 ASN A C 1
ATOM 658 O O . ASN A 1 83 ? -2.644 -2.173 11.757 1.00 85.06 83 ASN A O 1
ATOM 662 N N . ILE A 1 84 ? -2.185 -0.126 10.950 1.00 84.00 84 ILE A N 1
ATOM 663 C CA . ILE A 1 84 ? -3.591 0.258 10.810 1.00 84.00 84 ILE A CA 1
ATOM 664 C C . ILE A 1 84 ? -4.135 -0.399 9.542 1.00 84.00 84 ILE A C 1
ATOM 666 O O . ILE A 1 84 ? -3.851 0.022 8.416 1.00 84.00 84 ILE A O 1
ATOM 670 N N . LYS A 1 85 ? -4.943 -1.441 9.722 1.00 86.12 85 LYS A N 1
ATOM 671 C CA . LYS A 1 85 ? -5.634 -2.112 8.620 1.00 86.12 85 LYS A CA 1
ATOM 672 C C . LYS A 1 85 ? -6.922 -1.372 8.304 1.00 86.12 85 LYS A C 1
ATOM 674 O O . LYS A 1 85 ? -7.707 -1.065 9.196 1.00 86.12 85 LYS A O 1
ATOM 679 N N . VAL A 1 86 ? -7.138 -1.076 7.029 1.00 81.75 86 VAL A N 1
ATOM 680 C CA . VAL A 1 86 ? -8.361 -0.424 6.549 1.00 81.75 86 VAL A CA 1
ATOM 681 C C . VAL A 1 86 ? -9.167 -1.427 5.752 1.00 81.75 86 VAL A C 1
ATOM 683 O O . VAL A 1 86 ? -8.607 -2.159 4.941 1.00 81.75 86 VAL A O 1
ATOM 686 N N . ASP A 1 87 ? -10.478 -1.452 5.933 1.00 82.50 87 ASP A N 1
ATOM 687 C CA . ASP A 1 87 ? -11.322 -2.215 5.026 1.00 82.50 87 ASP A CA 1
ATOM 688 C C . ASP A 1 87 ? -11.337 -1.566 3.642 1.00 82.50 87 ASP A C 1
ATOM 690 O O . ASP A 1 87 ? -11.813 -0.449 3.452 1.00 82.50 87 ASP A O 1
ATOM 694 N N . VAL A 1 88 ? -10.765 -2.268 2.671 1.00 78.69 88 VAL A N 1
ATOM 695 C CA . VAL A 1 88 ? -10.622 -1.783 1.300 1.00 78.69 88 VAL A CA 1
ATOM 696 C C . VAL A 1 88 ? -11.661 -2.358 0.349 1.00 78.69 88 VAL A C 1
ATOM 698 O O . VAL A 1 88 ? -11.592 -2.054 -0.835 1.00 78.69 88 VAL A O 1
ATOM 701 N N . GLU A 1 89 ? -12.624 -3.156 0.820 1.00 76.81 89 GLU A N 1
ATOM 702 C CA . GLU A 1 89 ? -13.657 -3.745 -0.051 1.00 76.81 89 GLU A CA 1
ATOM 703 C C . GLU A 1 89 ? -14.558 -2.696 -0.698 1.00 76.81 89 GLU A C 1
ATOM 705 O O . GLU A 1 89 ? -15.095 -2.908 -1.781 1.00 76.81 89 GLU A O 1
ATOM 710 N N . LYS A 1 90 ? -14.686 -1.529 -0.063 1.00 70.62 90 LYS A N 1
ATOM 711 C CA . LYS A 1 90 ? -15.404 -0.383 -0.632 1.00 70.62 90 LYS A CA 1
ATOM 712 C C . LYS A 1 90 ? -14.602 0.378 -1.689 1.00 70.62 90 LYS A C 1
ATOM 714 O O . LYS A 1 90 ? -15.117 1.326 -2.278 1.00 70.62 90 LYS A O 1
ATOM 719 N N . TYR A 1 91 ? -13.357 -0.022 -1.930 1.00 69.12 91 TYR A N 1
ATOM 720 C CA . TYR A 1 91 ? -12.450 0.558 -2.911 1.00 69.12 91 TYR A CA 1
ATOM 721 C C . TYR A 1 91 ? -12.036 -0.505 -3.934 1.00 69.12 91 TYR A C 1
ATOM 723 O O . TYR A 1 91 ? -12.078 -1.697 -3.642 1.00 69.12 91 TYR A O 1
ATOM 731 N N . PRO A 1 92 ? -11.498 -0.107 -5.099 1.00 63.97 92 PRO A N 1
ATOM 732 C CA . PRO A 1 92 ? -10.855 -1.047 -6.025 1.00 63.97 92 PRO A CA 1
ATOM 733 C C . PRO A 1 92 ? -9.600 -1.745 -5.445 1.00 63.97 92 PRO A C 1
ATOM 735 O O . PRO A 1 92 ? -8.937 -2.502 -6.143 1.00 63.97 92 PRO A O 1
ATOM 738 N N . GLY A 1 93 ? -9.248 -1.493 -4.177 1.00 61.78 93 GLY A N 1
ATOM 739 C CA . GLY A 1 93 ? -8.104 -2.082 -3.477 1.00 61.78 93 GLY A CA 1
ATOM 740 C C . GLY A 1 93 ? -8.245 -3.567 -3.145 1.00 61.78 93 GLY A C 1
ATOM 741 O O . GLY A 1 93 ? -7.224 -4.246 -2.989 1.00 61.78 93 GLY A O 1
ATOM 742 N N . ALA A 1 94 ? -9.476 -4.074 -3.031 1.00 71.25 94 ALA A N 1
ATOM 743 C CA . ALA A 1 94 ? -9.731 -5.475 -2.727 1.00 71.25 94 ALA A CA 1
ATOM 744 C C . ALA A 1 94 ? -9.586 -6.342 -3.981 1.00 71.25 94 ALA A C 1
ATOM 746 O O . ALA A 1 94 ? -10.295 -6.167 -4.968 1.00 71.25 94 ALA A O 1
ATOM 747 N N . VAL A 1 95 ? -8.676 -7.313 -3.915 1.00 72.75 95 VAL A N 1
ATOM 748 C CA . VAL A 1 95 ? -8.475 -8.291 -4.983 1.00 72.75 95 VAL A CA 1
ATOM 749 C C . VAL A 1 95 ? -8.577 -9.696 -4.399 1.00 72.75 95 VAL A C 1
ATOM 751 O O . VAL A 1 95 ? -7.838 -10.045 -3.470 1.00 72.75 95 VAL A O 1
ATOM 754 N N . SER A 1 96 ? -9.518 -10.478 -4.933 1.00 67.50 96 SER A N 1
ATOM 755 C CA . SER A 1 96 ? -9.858 -11.831 -4.471 1.00 67.50 96 SER A CA 1
ATOM 756 C C . SER A 1 96 ? -8.867 -12.900 -4.936 1.00 67.50 96 SER A C 1
ATOM 758 O O . SER A 1 96 ? -8.736 -13.929 -4.280 1.00 67.50 96 SER A O 1
ATOM 760 N N . VAL A 1 97 ? -8.138 -12.653 -6.028 1.00 67.19 97 VAL A N 1
ATOM 761 C CA . VAL A 1 97 ? -7.114 -13.570 -6.542 1.00 67.19 97 VAL A CA 1
ATOM 762 C C . VAL A 1 97 ? -5.811 -13.496 -5.736 1.00 67.19 97 VAL A C 1
ATOM 764 O O . VAL A 1 97 ? -5.443 -12.457 -5.170 1.00 67.19 97 VAL A O 1
ATOM 767 N N . GLY A 1 98 ? -5.131 -14.644 -5.646 1.00 65.12 98 GLY A N 1
ATOM 768 C CA . GLY A 1 98 ? -3.766 -14.736 -5.132 1.00 65.12 98 GLY A CA 1
ATOM 769 C C . GLY A 1 98 ? -2.821 -13.924 -6.015 1.00 65.12 98 GLY A C 1
ATOM 770 O O . GLY A 1 98 ? -3.038 -13.827 -7.218 1.00 65.12 98 GLY A O 1
ATOM 771 N N . GLY A 1 99 ? -1.818 -13.288 -5.409 1.00 76.38 99 GLY A N 1
ATOM 772 C CA . GLY A 1 99 ? -0.838 -12.526 -6.176 1.00 76.38 99 GLY A CA 1
ATOM 773 C C . GLY A 1 99 ? -0.024 -13.453 -7.078 1.00 76.38 99 GLY A C 1
ATOM 774 O O . GLY A 1 99 ? 0.412 -14.515 -6.640 1.00 76.38 99 GLY A O 1
ATOM 775 N N . GLU A 1 100 ? 0.163 -13.042 -8.321 1.00 87.44 100 GLU A N 1
ATOM 776 C CA . GLU A 1 100 ? 0.906 -13.760 -9.348 1.00 87.44 100 GLU A CA 1
ATOM 777 C C . GLU A 1 100 ? 2.360 -13.279 -9.399 1.00 87.44 100 GLU A C 1
ATOM 779 O O . GLU A 1 100 ? 2.720 -12.228 -8.848 1.00 87.44 100 GLU A O 1
ATOM 784 N N . GLU A 1 101 ? 3.196 -14.072 -10.066 1.00 90.94 101 GLU A N 1
ATOM 785 C CA . GLU A 1 101 ? 4.526 -13.659 -10.491 1.00 90.94 101 GLU A CA 1
ATOM 786 C C . GLU A 1 101 ? 4.502 -13.335 -11.986 1.00 90.94 101 GLU A C 1
ATOM 788 O O . GLU A 1 101 ? 4.096 -14.164 -12.800 1.00 90.94 101 GLU A O 1
ATOM 793 N N . VAL A 1 102 ? 4.911 -12.120 -12.347 1.00 90.00 102 VAL A N 1
ATOM 794 C CA . VAL A 1 102 ? 4.897 -11.628 -13.727 1.00 90.00 102 VAL A CA 1
ATOM 795 C C . VAL A 1 102 ? 6.227 -10.953 -14.029 1.00 90.00 102 VAL A C 1
ATOM 797 O O . VAL A 1 102 ? 6.695 -10.124 -13.250 1.00 90.00 102 VAL A O 1
ATOM 800 N N . THR A 1 103 ? 6.826 -11.269 -15.175 1.00 90.69 103 THR A N 1
ATOM 801 C CA . THR A 1 103 ? 8.002 -10.558 -15.685 1.00 90.69 103 THR A CA 1
ATOM 802 C C . THR A 1 103 ? 7.602 -9.687 -16.867 1.00 90.69 103 THR A C 1
ATOM 804 O O . THR A 1 103 ? 7.076 -10.190 -17.855 1.00 90.69 103 THR A O 1
ATOM 807 N N . GLU A 1 104 ? 7.885 -8.389 -16.780 1.00 86.44 104 GLU A N 1
ATOM 808 C CA . GLU A 1 104 ? 7.618 -7.422 -17.848 1.00 86.44 104 GLU A CA 1
ATOM 809 C C . GLU A 1 104 ? 8.907 -6.693 -18.240 1.00 86.44 104 GLU A C 1
ATOM 811 O O . GLU A 1 104 ? 9.771 -6.403 -17.405 1.00 86.44 104 GLU A O 1
ATOM 816 N N . THR A 1 105 ? 9.038 -6.379 -19.528 1.00 86.81 105 THR A N 1
ATOM 817 C CA . THR A 1 105 ? 10.128 -5.549 -20.053 1.00 86.81 105 THR A CA 1
ATOM 818 C C . THR A 1 105 ? 9.656 -4.107 -20.144 1.00 86.81 105 THR A C 1
ATOM 820 O O . THR A 1 105 ? 8.676 -3.812 -20.825 1.00 86.81 105 THR A O 1
ATOM 823 N N . ILE A 1 106 ? 10.358 -3.201 -19.465 1.00 84.94 106 ILE A N 1
ATOM 824 C CA . ILE A 1 106 ? 9.958 -1.797 -19.341 1.00 84.94 106 ILE A CA 1
ATOM 825 C C . ILE A 1 106 ? 11.060 -0.899 -19.894 1.00 84.94 106 ILE A C 1
ATOM 827 O O . ILE A 1 106 ? 12.240 -1.083 -19.584 1.00 84.94 106 ILE A O 1
ATOM 831 N N . SER A 1 107 ? 10.663 0.087 -20.701 1.00 82.75 107 SER A N 1
ATOM 832 C CA . SER A 1 107 ? 11.567 1.121 -21.202 1.00 82.75 107 SER A CA 1
ATOM 833 C C . SER A 1 107 ? 11.999 2.046 -20.065 1.00 82.75 107 SER A C 1
ATOM 835 O O . SER A 1 107 ? 11.173 2.584 -19.329 1.00 82.75 107 SER A O 1
ATOM 837 N N . LEU A 1 108 ? 13.309 2.230 -19.931 1.00 82.00 108 LEU A N 1
ATOM 838 C CA . LEU A 1 108 ? 13.944 3.107 -18.947 1.00 82.00 108 LEU A CA 1
ATOM 839 C C . LEU A 1 108 ? 14.319 4.469 -19.517 1.00 82.00 108 LEU A C 1
ATOM 841 O O . LEU A 1 108 ? 14.870 5.306 -18.794 1.00 82.00 108 LEU A O 1
ATOM 845 N N . TYR A 1 109 ? 14.040 4.674 -20.803 1.00 78.38 109 TYR A N 1
ATOM 846 C CA . TYR A 1 109 ? 14.267 5.937 -21.476 1.00 78.38 109 TYR A CA 1
ATOM 847 C C . TYR A 1 109 ? 13.557 7.066 -20.729 1.00 78.38 109 TYR A C 1
ATOM 849 O O . TYR A 1 109 ? 12.487 6.867 -20.167 1.00 78.38 109 TYR A O 1
ATOM 857 N N . SER A 1 110 ? 14.109 8.271 -20.733 1.00 70.44 110 SER A N 1
ATOM 858 C CA . SER A 1 110 ? 13.468 9.473 -20.205 1.00 70.44 110 SER A CA 1
ATOM 859 C C . SER A 1 110 ? 13.901 10.661 -21.055 1.00 70.44 110 SER A C 1
ATOM 861 O O . SER A 1 110 ? 15.063 11.063 -21.021 1.00 70.44 110 SER A O 1
ATOM 863 N N . ASN A 1 111 ? 12.979 11.214 -21.853 1.00 61.69 111 ASN A N 1
ATOM 864 C CA . ASN A 1 111 ? 13.252 12.404 -22.658 1.00 61.69 111 ASN A CA 1
A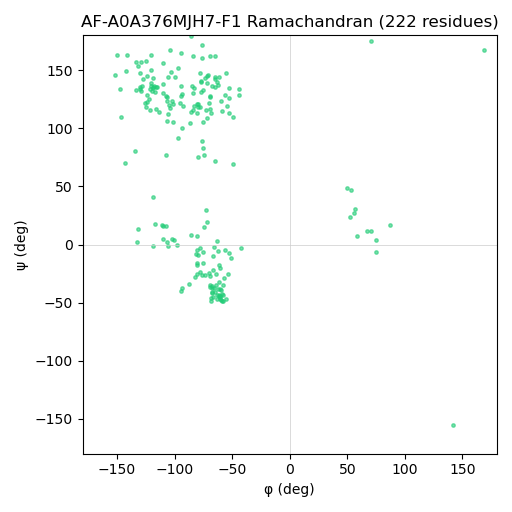TOM 865 C C . ASN A 1 111 ? 12.853 13.676 -21.881 1.00 61.69 111 ASN A C 1
ATOM 867 O O . ASN A 1 111 ? 11.670 13.839 -21.570 1.00 61.69 111 ASN A O 1
ATOM 871 N N . PRO A 1 112 ? 13.784 14.599 -21.580 1.00 52.62 112 PRO A N 1
ATOM 872 C CA . PRO A 1 112 ? 13.519 15.796 -20.776 1.00 52.62 112 PRO A CA 1
ATOM 873 C C . PRO A 1 112 ? 12.728 16.913 -21.490 1.00 52.62 112 PRO A C 1
ATOM 875 O O . PRO A 1 112 ? 12.702 18.046 -21.006 1.00 52.62 112 PRO A O 1
ATOM 878 N N . THR A 1 113 ? 12.074 16.663 -22.631 1.00 48.72 113 THR A N 1
ATOM 879 C CA . THR A 1 113 ? 11.281 17.705 -23.307 1.00 48.72 113 THR A CA 1
ATOM 880 C C . THR A 1 113 ? 10.165 18.231 -22.394 1.00 48.72 113 THR A C 1
ATOM 882 O O . THR A 1 113 ? 9.327 17.459 -21.931 1.00 48.72 113 THR A O 1
ATOM 885 N N . LYS A 1 114 ? 10.173 19.558 -22.182 1.00 44.31 114 LYS A N 1
ATOM 886 C CA . LYS A 1 114 ? 9.443 20.419 -21.215 1.00 44.31 114 LYS A CA 1
ATOM 887 C C . LYS A 1 114 ? 7.945 20.166 -20.932 1.00 44.31 114 LYS A C 1
ATOM 889 O O . LYS A 1 114 ? 7.394 20.858 -20.085 1.00 44.31 114 LYS A O 1
ATOM 894 N N . TRP A 1 115 ? 7.292 19.213 -21.591 1.00 38.69 115 TRP A N 1
ATOM 895 C CA . TRP A 1 115 ? 5.843 18.981 -21.512 1.00 38.69 115 TRP A CA 1
ATOM 896 C C . TRP A 1 115 ? 5.443 17.516 -21.293 1.00 38.69 115 TRP A C 1
ATOM 898 O O . TRP A 1 115 ? 4.255 17.208 -21.233 1.00 38.69 115 TRP A O 1
ATOM 908 N N . PHE A 1 116 ? 6.406 16.602 -21.148 1.00 44.41 116 PHE A N 1
ATOM 909 C CA . PHE A 1 116 ? 6.104 15.214 -20.814 1.00 44.41 116 PHE A CA 1
ATOM 910 C C . PHE A 1 116 ? 5.984 15.059 -19.298 1.00 44.41 116 PHE A C 1
ATOM 912 O O . PHE A 1 116 ? 6.968 15.208 -18.573 1.00 44.41 116 PHE A O 1
ATOM 919 N N . ALA A 1 117 ? 4.773 14.746 -18.822 1.00 46.34 117 ALA A N 1
ATOM 920 C CA . ALA A 1 117 ? 4.555 14.213 -17.481 1.00 46.34 117 ALA A CA 1
ATOM 921 C C . ALA A 1 117 ? 5.547 13.057 -17.286 1.00 46.34 117 ALA A C 1
ATOM 923 O O . ALA A 1 117 ? 5.483 12.067 -18.015 1.00 46.34 117 ALA A O 1
ATOM 924 N N . GLY A 1 118 ? 6.543 13.288 -16.420 1.00 52.50 118 GLY A N 1
ATOM 925 C CA . GLY A 1 118 ? 7.820 12.575 -16.412 1.00 52.50 118 GLY A CA 1
ATOM 926 C C . GLY A 1 118 ? 7.651 11.074 -16.596 1.00 52.50 118 GLY A C 1
ATOM 927 O O . GLY A 1 118 ? 6.783 10.499 -15.961 1.00 52.50 118 GLY A O 1
ATOM 928 N N . ASN A 1 119 ? 8.466 10.489 -17.474 1.00 63.44 119 ASN A N 1
ATOM 929 C CA . ASN A 1 119 ? 8.296 9.191 -18.132 1.00 63.44 119 ASN A CA 1
ATOM 930 C C . ASN A 1 119 ? 7.942 7.986 -17.221 1.00 63.44 119 ASN A C 1
ATOM 932 O O . ASN A 1 119 ? 8.753 7.090 -17.002 1.00 63.44 119 ASN A O 1
ATOM 936 N N . MET A 1 120 ? 6.733 7.977 -16.662 1.00 74.25 120 MET A N 1
ATOM 937 C CA . MET A 1 120 ? 6.183 6.920 -15.822 1.00 74.25 120 MET A CA 1
ATOM 938 C C . MET A 1 120 ? 5.545 5.884 -16.736 1.00 74.25 120 MET A C 1
ATOM 940 O O . MET A 1 120 ? 4.462 6.096 -17.283 1.00 74.25 120 MET A O 1
ATOM 944 N N . GLN A 1 121 ? 6.226 4.760 -16.910 1.00 79.81 121 GLN A N 1
ATOM 945 C CA . GLN A 1 121 ? 5.726 3.649 -17.700 1.00 79.81 121 GLN A CA 1
ATOM 946 C C . GLN A 1 121 ? 4.739 2.838 -16.864 1.00 79.81 121 GLN A C 1
ATOM 948 O O . GLN A 1 121 ? 5.084 2.338 -15.792 1.00 79.81 121 GLN A O 1
ATOM 953 N N . SER A 1 122 ? 3.502 2.727 -17.353 1.00 83.00 122 SER A N 1
ATOM 954 C CA . SER A 1 122 ? 2.502 1.837 -16.765 1.00 83.00 122 SER A CA 1
ATOM 955 C C . SER A 1 122 ? 2.903 0.390 -17.012 1.00 83.00 122 SER A C 1
ATOM 957 O O . SER A 1 122 ? 3.134 -0.014 -18.152 1.00 83.00 122 SER A O 1
ATOM 959 N N . THR A 1 123 ? 2.958 -0.396 -15.941 1.00 86.25 123 THR A N 1
ATOM 960 C CA . THR A 1 123 ? 3.235 -1.836 -16.028 1.00 86.25 123 THR A CA 1
ATOM 961 C C . THR A 1 123 ? 1.992 -2.646 -16.403 1.00 86.25 123 THR A C 1
ATOM 963 O O . THR A 1 123 ? 2.108 -3.804 -16.786 1.00 86.25 123 THR A O 1
ATOM 966 N N . GLY A 1 124 ? 0.791 -2.063 -16.281 1.00 85.88 124 GLY A N 1
ATOM 967 C CA . GLY A 1 124 ? -0.468 -2.816 -16.342 1.00 85.88 124 GLY A CA 1
ATOM 968 C C . GLY A 1 124 ? -0.665 -3.775 -15.159 1.00 85.88 124 GLY A C 1
ATOM 969 O O . GLY A 1 124 ? -1.563 -4.615 -15.192 1.00 85.88 124 GLY A O 1
ATOM 970 N N . LEU A 1 125 ? 0.164 -3.667 -14.117 1.00 89.06 125 LEU A N 1
ATOM 971 C CA . LEU A 1 125 ? 0.101 -4.490 -12.915 1.00 89.06 125 LEU A CA 1
ATOM 972 C C . LEU A 1 125 ? -0.460 -3.680 -11.747 1.00 89.06 125 LEU A C 1
ATOM 974 O O . LEU A 1 125 ? -0.197 -2.485 -11.585 1.00 89.06 125 LEU A O 1
ATOM 978 N N . TRP A 1 126 ? -1.228 -4.366 -10.916 1.00 89.69 126 TRP A N 1
ATOM 979 C CA . TRP A 1 126 ? -1.857 -3.850 -9.716 1.00 89.69 126 TRP A CA 1
ATOM 980 C C . TRP A 1 126 ? -1.196 -4.452 -8.479 1.00 89.69 126 TRP A C 1
ATOM 982 O O . TRP A 1 126 ? -1.066 -5.672 -8.365 1.00 89.69 126 TRP A O 1
ATOM 992 N N . ALA A 1 127 ? -0.818 -3.600 -7.529 1.00 91.06 127 ALA A N 1
ATOM 993 C CA . ALA A 1 127 ? -0.408 -4.004 -6.192 1.00 91.06 127 ALA A CA 1
ATOM 994 C C . ALA A 1 127 ? -1.661 -4.176 -5.317 1.00 91.06 127 ALA A C 1
ATOM 996 O O . ALA A 1 127 ? -2.350 -3.183 -5.063 1.00 91.06 127 ALA A O 1
ATOM 997 N N . PRO A 1 128 ? -1.984 -5.387 -4.831 1.00 89.44 128 PRO A N 1
ATOM 998 C CA . PRO A 1 128 ? -3.120 -5.581 -3.941 1.00 89.44 128 PRO A CA 1
ATOM 999 C C . PRO A 1 128 ? -2.921 -4.854 -2.606 1.00 89.44 128 PRO A C 1
ATOM 1001 O O . PRO A 1 128 ? -1.815 -4.791 -2.064 1.00 89.44 128 PRO A O 1
ATOM 1004 N N . ALA A 1 129 ? -4.006 -4.328 -2.042 1.00 87.19 129 ALA A N 1
ATOM 1005 C CA . ALA A 1 129 ? -3.960 -3.655 -0.753 1.00 87.19 129 ALA A CA 1
ATOM 1006 C C . ALA A 1 129 ? -3.511 -4.598 0.376 1.00 87.19 129 ALA A C 1
ATOM 1008 O O . ALA A 1 129 ? -3.965 -5.735 0.475 1.00 87.19 129 ALA A O 1
ATOM 1009 N N . GLN A 1 130 ? -2.642 -4.097 1.254 1.00 85.88 130 GLN A N 1
ATOM 1010 C CA . GLN A 1 130 ? -2.154 -4.724 2.488 1.00 85.88 130 GLN A CA 1
ATOM 1011 C C . GLN A 1 130 ? -1.448 -6.078 2.303 1.00 85.88 130 GLN A C 1
ATOM 1013 O O . GLN A 1 130 ? -1.064 -6.698 3.297 1.00 85.88 130 GLN A O 1
ATOM 1018 N N . LYS A 1 131 ? -1.204 -6.496 1.056 1.00 88.62 131 LYS A N 1
ATOM 1019 C CA . LYS A 1 131 ? -0.393 -7.661 0.691 1.00 88.62 131 LYS A CA 1
ATOM 1020 C C . LYS A 1 131 ? 1.030 -7.219 0.347 1.00 88.62 131 LYS A C 1
ATOM 1022 O O . LYS A 1 131 ? 1.266 -6.071 -0.031 1.00 88.62 131 LYS A O 1
ATOM 1027 N N . GLU A 1 132 ? 1.986 -8.119 0.553 1.00 91.25 132 GLU A N 1
ATOM 1028 C CA . GLU A 1 132 ? 3.382 -7.875 0.190 1.00 91.25 132 GLU A CA 1
ATOM 1029 C C . GLU A 1 132 ? 3.567 -7.991 -1.319 1.00 91.25 132 GLU A C 1
ATOM 1031 O O . GLU A 1 132 ? 3.113 -8.957 -1.927 1.00 91.25 132 GLU A O 1
ATOM 1036 N N . VAL A 1 133 ? 4.254 -7.010 -1.896 1.00 92.25 133 VAL A N 1
ATOM 1037 C CA . VAL A 1 133 ? 4.692 -7.008 -3.288 1.00 92.25 133 VAL A CA 1
ATOM 1038 C C . VAL A 1 133 ? 6.210 -6.940 -3.305 1.00 92.25 133 VAL A C 1
ATOM 1040 O O . VAL A 1 133 ? 6.817 -6.143 -2.584 1.00 92.25 133 VAL A O 1
ATOM 1043 N N . THR A 1 134 ? 6.821 -7.777 -4.136 1.00 94.69 134 THR A N 1
ATOM 1044 C CA . THR A 1 134 ? 8.264 -7.768 -4.388 1.00 94.69 134 THR A CA 1
ATOM 1045 C C . THR A 1 134 ? 8.517 -7.408 -5.842 1.00 94.69 134 THR A C 1
ATOM 1047 O O . THR A 1 134 ? 7.853 -7.936 -6.729 1.00 94.69 134 THR A O 1
ATOM 1050 N N . ILE A 1 135 ? 9.481 -6.524 -6.093 1.00 93.81 135 ILE A N 1
ATOM 1051 C CA . ILE A 1 135 ? 9.952 -6.197 -7.440 1.00 93.81 135 ILE A CA 1
ATOM 1052 C C . ILE A 1 135 ? 11.453 -6.432 -7.485 1.00 93.81 135 ILE A C 1
ATOM 1054 O O . ILE A 1 135 ? 12.201 -5.827 -6.715 1.00 93.81 135 ILE A O 1
ATOM 1058 N N . LYS A 1 136 ? 11.885 -7.286 -8.407 1.00 93.75 136 LYS A N 1
ATOM 1059 C CA . LYS A 1 136 ? 13.289 -7.526 -8.727 1.00 93.75 136 LYS A CA 1
ATOM 1060 C C . LYS A 1 136 ? 13.619 -6.883 -10.069 1.00 93.75 136 LYS A C 1
ATOM 1062 O O . LYS A 1 136 ? 12.932 -7.126 -11.058 1.00 93.75 136 LYS A O 1
ATOM 1067 N N . SER A 1 137 ? 14.661 -6.062 -10.088 1.00 90.88 137 SER A N 1
ATOM 1068 C CA . SER A 1 137 ? 15.162 -5.386 -11.283 1.00 90.88 137 SER A CA 1
ATOM 1069 C C . SER A 1 137 ? 16.375 -6.120 -11.841 1.00 90.88 137 SER A C 1
ATOM 1071 O O . SER A 1 137 ? 17.209 -6.581 -11.069 1.00 90.88 137 SER A O 1
ATOM 1073 N N . ASN A 1 138 ? 16.500 -6.160 -13.167 1.00 89.25 138 ASN A N 1
ATOM 1074 C CA . ASN A 1 138 ? 17.757 -6.468 -13.862 1.00 89.25 138 ASN A CA 1
ATOM 1075 C C . ASN A 1 138 ? 18.333 -5.222 -14.570 1.00 89.25 138 ASN A C 1
ATOM 1077 O O . ASN A 1 138 ? 19.150 -5.341 -15.478 1.00 89.25 138 ASN A O 1
ATOM 1081 N N . ALA A 1 139 ? 17.857 -4.022 -14.224 1.00 85.62 139 ALA A N 1
ATOM 1082 C CA . ALA A 1 139 ? 18.343 -2.774 -14.803 1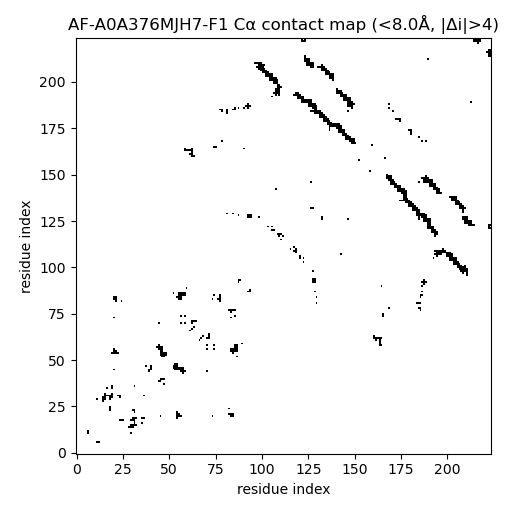.00 85.62 139 ALA A CA 1
ATOM 1083 C C . ALA A 1 139 ? 19.751 -2.433 -14.300 1.00 85.62 139 ALA A C 1
ATOM 1085 O O . ALA A 1 139 ? 20.054 -2.611 -13.120 1.00 85.62 139 ALA A O 1
ATOM 1086 N N . ASN A 1 140 ? 20.574 -1.844 -15.165 1.00 84.81 140 ASN A N 1
ATOM 1087 C CA . ASN A 1 140 ? 21.907 -1.353 -14.796 1.00 84.81 140 ASN A CA 1
ATOM 1088 C C . ASN A 1 140 ? 21.878 0.032 -14.129 1.00 84.81 140 ASN A C 1
ATOM 1090 O O . ASN A 1 140 ? 22.893 0.502 -13.622 1.00 84.81 140 ASN A O 1
ATOM 1094 N N . VAL A 1 141 ? 20.716 0.686 -14.122 1.00 85.06 141 VAL A N 1
ATOM 1095 C CA . VAL A 1 141 ? 20.495 2.007 -13.529 1.00 85.06 141 VAL A CA 1
ATOM 1096 C C . VAL A 1 141 ? 19.425 1.931 -12.440 1.00 85.06 141 VAL A C 1
ATOM 1098 O O . VAL A 1 141 ? 18.514 1.103 -12.540 1.00 85.06 141 VAL A O 1
ATOM 1101 N N . PRO A 1 142 ? 19.495 2.788 -11.406 1.00 87.44 142 PRO A N 1
ATOM 1102 C CA . PRO A 1 142 ? 18.430 2.885 -10.423 1.00 87.44 142 PRO A CA 1
ATOM 1103 C C . PRO A 1 142 ? 17.146 3.406 -11.075 1.00 87.44 142 PRO A C 1
ATOM 1105 O O . PRO A 1 142 ? 17.170 4.295 -11.934 1.00 87.44 142 PRO A O 1
ATOM 1108 N N . VAL A 1 143 ? 16.014 2.870 -10.635 1.00 88.56 143 VAL A N 1
ATOM 1109 C CA . VAL A 1 143 ? 14.686 3.250 -11.118 1.00 88.56 143 VAL A CA 1
ATOM 1110 C C . VAL A 1 143 ? 13.791 3.664 -9.963 1.00 88.56 143 VAL A C 1
ATOM 1112 O O . VAL A 1 143 ? 14.004 3.315 -8.802 1.00 88.56 143 VAL A O 1
ATOM 1115 N N . THR A 1 144 ? 12.761 4.430 -10.285 1.00 90.50 144 THR A N 1
ATOM 1116 C CA . THR A 1 144 ? 11.739 4.836 -9.329 1.00 90.50 144 THR A CA 1
ATOM 1117 C C . THR A 1 144 ? 10.471 4.037 -9.590 1.00 90.50 144 THR A C 1
ATOM 1119 O O . THR A 1 144 ? 9.902 4.107 -10.677 1.00 90.50 144 THR A O 1
ATOM 1122 N N . VAL A 1 145 ? 10.024 3.283 -8.591 1.00 90.50 145 VAL A N 1
ATOM 1123 C CA . VAL A 1 145 ? 8.740 2.580 -8.606 1.00 90.50 145 VAL A CA 1
ATOM 1124 C C . VAL A 1 145 ? 7.705 3.472 -7.941 1.00 90.50 145 VAL A C 1
ATOM 1126 O O . VAL A 1 145 ? 7.902 3.930 -6.819 1.00 90.50 145 VAL A O 1
ATOM 1129 N N . THR A 1 146 ? 6.573 3.684 -8.594 1.00 91.19 146 THR A N 1
ATOM 1130 C CA . THR A 1 146 ? 5.448 4.429 -8.033 1.00 91.19 146 THR A CA 1
ATOM 1131 C C . THR A 1 146 ? 4.211 3.553 -8.038 1.00 91.19 146 THR A C 1
ATOM 1133 O O . THR A 1 146 ? 3.806 3.051 -9.078 1.00 91.19 146 THR A O 1
ATOM 1136 N N . VAL A 1 147 ? 3.588 3.390 -6.877 1.00 89.44 147 VAL A N 1
ATOM 1137 C CA . VAL A 1 147 ? 2.281 2.750 -6.741 1.00 89.44 147 VAL A CA 1
ATOM 1138 C C . VAL A 1 147 ? 1.257 3.842 -6.511 1.00 89.44 147 VAL A C 1
ATOM 1140 O O . VAL A 1 147 ? 1.344 4.565 -5.514 1.00 89.44 147 VAL A O 1
ATOM 1143 N N . ALA A 1 148 ? 0.311 3.982 -7.432 1.00 85.62 148 ALA A N 1
ATOM 1144 C CA . ALA A 1 148 ? -0.680 5.043 -7.383 1.00 85.62 148 ALA A CA 1
ATOM 1145 C C . ALA A 1 148 ? -2.099 4.498 -7.537 1.00 85.62 148 ALA A C 1
ATOM 1147 O O . ALA A 1 148 ? -2.411 3.756 -8.467 1.00 85.62 148 ALA A O 1
ATOM 1148 N N . LEU A 1 149 ? -2.972 4.943 -6.642 1.00 77.94 149 LEU A N 1
ATOM 1149 C CA . LEU A 1 149 ? -4.414 4.947 -6.832 1.00 77.94 149 LEU A CA 1
ATOM 1150 C C . LEU A 1 149 ? -4.832 6.404 -7.043 1.00 77.94 149 LEU A C 1
ATOM 1152 O O . LEU A 1 149 ? -5.273 7.093 -6.121 1.00 77.94 149 LEU A O 1
ATOM 1156 N N . ALA A 1 150 ? -4.578 6.895 -8.254 1.00 65.56 150 ALA A N 1
ATOM 1157 C CA . ALA A 1 150 ? -4.925 8.246 -8.662 1.00 65.56 150 ALA A CA 1
ATOM 1158 C C . ALA A 1 150 ? -6.288 8.244 -9.362 1.00 65.56 150 ALA A C 1
ATOM 1160 O O . ALA A 1 150 ? -6.560 7.389 -10.198 1.00 65.56 150 ALA A O 1
ATOM 1161 N N . ASP A 1 151 ? -7.126 9.216 -9.016 1.00 56.50 151 ASP A N 1
ATOM 1162 C CA . ASP A 1 151 ? -8.271 9.619 -9.823 1.00 56.50 151 ASP A CA 1
ATOM 1163 C C . ASP A 1 151 ? -7.971 11.036 -10.303 1.00 56.50 151 ASP A C 1
ATOM 1165 O O . ASP A 1 151 ? -7.790 11.946 -9.484 1.00 56.50 151 ASP A O 1
ATOM 1169 N N . ASP A 1 152 ? -7.785 11.210 -11.608 1.00 48.59 152 ASP A N 1
ATOM 1170 C CA . ASP A 1 152 ? -7.482 12.522 -12.173 1.00 48.59 152 ASP A CA 1
ATOM 1171 C C . ASP A 1 152 ? -8.778 13.330 -12.307 1.00 48.59 152 ASP A C 1
ATOM 1173 O O . ASP A 1 152 ? -9.362 13.477 -13.376 1.00 48.59 152 ASP A O 1
ATOM 1177 N N . LEU A 1 153 ? -9.265 13.817 -11.165 1.00 50.22 153 LEU A N 1
ATOM 1178 C CA . LEU A 1 153 ? -10.430 14.698 -11.056 1.00 50.22 153 LEU A CA 1
ATOM 1179 C C . LEU A 1 153 ? -10.038 16.040 -10.432 1.00 50.22 153 LEU A C 1
ATOM 1181 O O . LEU A 1 153 ? -10.765 16.617 -9.622 1.00 50.22 153 LEU A O 1
ATOM 1185 N N . THR A 1 154 ? -8.877 16.550 -10.844 1.00 45.72 154 THR A N 1
ATOM 1186 C CA . THR A 1 154 ? -8.246 17.818 -10.432 1.00 45.72 154 THR A CA 1
ATOM 1187 C C . THR A 1 154 ? -9.117 19.077 -10.558 1.00 45.72 154 THR A C 1
ATOM 1189 O O . THR A 1 154 ? -8.707 20.129 -10.081 1.00 45.72 154 THR A O 1
ATOM 1192 N N . GLY A 1 155 ? -10.310 19.002 -11.157 1.00 48.34 155 GLY A N 1
ATOM 1193 C CA . GLY A 1 155 ? -11.160 20.162 -11.450 1.00 48.34 155 GLY A CA 1
ATOM 1194 C C . GLY A 1 155 ? -12.457 20.301 -10.645 1.00 48.34 155 GLY A C 1
ATOM 1195 O O . GLY A 1 155 ? -13.250 21.183 -10.964 1.00 48.34 155 GLY A O 1
ATOM 1196 N N . ARG A 1 156 ? -12.748 19.451 -9.648 1.00 52.06 156 ARG A N 1
ATOM 1197 C CA . ARG A 1 156 ? -14.014 19.543 -8.885 1.00 52.06 156 ARG A CA 1
ATOM 1198 C C . ARG A 1 156 ? -13.794 20.107 -7.479 1.00 52.06 156 ARG A C 1
ATOM 1200 O O . ARG A 1 156 ? -13.369 19.383 -6.585 1.00 52.06 156 ARG A O 1
ATOM 1207 N N . GLU A 1 157 ? -14.207 21.361 -7.271 1.00 48.34 157 GLU A N 1
ATOM 1208 C CA . GLU A 1 157 ? -14.110 22.163 -6.027 1.00 48.34 157 GLU A CA 1
ATOM 1209 C C . GLU A 1 157 ? -14.638 21.504 -4.733 1.00 48.34 157 GLU A C 1
ATOM 1211 O O . GLU A 1 157 ? -14.404 22.008 -3.641 1.00 48.34 157 GLU A O 1
ATOM 1216 N N . LYS A 1 158 ? -15.355 20.378 -4.815 1.00 52.12 158 LYS A N 1
ATOM 1217 C CA . LYS A 1 158 ? -15.923 19.666 -3.653 1.00 52.12 158 LYS A CA 1
ATOM 1218 C C . LYS A 1 158 ? -15.649 18.163 -3.658 1.00 52.12 158 LYS A C 1
ATOM 1220 O O . LYS A 1 158 ? -16.281 17.422 -2.908 1.00 52.12 158 LYS A O 1
ATOM 1225 N N . HIS A 1 159 ? -14.734 17.692 -4.506 1.00 52.34 159 HIS A N 1
ATOM 1226 C CA . HIS A 1 159 ? -14.493 16.260 -4.659 1.00 52.34 159 HIS A CA 1
ATOM 1227 C C . HIS A 1 159 ? -13.982 15.624 -3.361 1.00 52.34 159 HIS A C 1
ATOM 1229 O O . HIS A 1 159 ? -14.506 14.601 -2.939 1.00 52.34 159 HIS A O 1
ATOM 1235 N N . GLU A 1 160 ? -13.051 16.278 -2.664 1.00 53.75 160 GLU A N 1
ATOM 1236 C CA . GLU A 1 160 ? -12.424 15.726 -1.456 1.00 53.75 160 GLU A CA 1
ATOM 1237 C C . GLU A 1 160 ? -13.378 15.565 -0.261 1.00 53.75 160 GLU A C 1
ATOM 1239 O O . GLU A 1 160 ? -13.114 14.745 0.615 1.00 53.75 160 GLU A O 1
ATOM 1244 N N . VAL A 1 161 ? -14.493 16.306 -0.230 1.00 55.19 161 VAL A N 1
ATOM 1245 C CA . VAL A 1 161 ? -15.459 16.289 0.886 1.00 55.19 161 VAL A CA 1
ATOM 1246 C C . VAL A 1 161 ? -16.433 15.108 0.781 1.00 55.19 161 VAL A C 1
ATOM 1248 O O . VAL A 1 161 ? -16.918 14.617 1.795 1.00 55.19 161 VAL A O 1
ATOM 1251 N N . ALA A 1 162 ? -16.705 14.635 -0.440 1.00 55.31 162 ALA A N 1
ATOM 1252 C CA . ALA A 1 162 ? -17.651 13.547 -0.712 1.00 55.31 162 ALA A CA 1
ATOM 1253 C C . ALA A 1 162 ? -16.971 12.214 -1.065 1.00 55.31 162 ALA A C 1
ATOM 1255 O O . ALA A 1 162 ? -17.646 11.211 -1.307 1.00 55.31 162 ALA A O 1
ATOM 1256 N N . LEU A 1 163 ? -15.638 12.180 -1.123 1.00 56.91 163 LEU A N 1
ATOM 1257 C CA . LEU A 1 163 ? -14.918 10.932 -1.301 1.00 56.91 163 LEU A CA 1
ATOM 1258 C C . LEU A 1 163 ? -14.998 10.133 -0.006 1.00 56.91 163 LEU A C 1
ATOM 1260 O O . LEU A 1 163 ? -14.390 10.496 0.992 1.00 56.91 163 LEU A O 1
ATOM 1264 N N . ASN A 1 164 ? -15.651 8.975 -0.061 1.00 60.66 164 ASN A N 1
ATOM 1265 C CA . ASN A 1 164 ? -15.550 7.953 0.979 1.00 60.66 164 ASN A CA 1
ATOM 1266 C C . ASN A 1 164 ? -14.185 7.251 0.967 1.00 60.66 164 ASN A C 1
ATOM 1268 O O . ASN A 1 164 ? -14.111 6.153 1.480 1.00 60.66 164 ASN A O 1
ATOM 1272 N N . ARG A 1 165 ? -13.139 7.842 0.365 1.00 63.97 165 ARG A N 1
ATOM 1273 C CA . ARG A 1 165 ? -11.778 7.301 0.218 1.00 63.97 165 ARG A CA 1
ATOM 1274 C C . ARG A 1 165 ? -10.725 8.397 0.387 1.00 63.97 165 ARG A C 1
ATOM 1276 O O . ARG A 1 165 ? -11.057 9.574 0.250 1.00 63.97 165 ARG A O 1
ATOM 1283 N N . PRO A 1 166 ? -9.447 8.056 0.622 1.00 63.50 166 PRO A N 1
ATOM 1284 C CA . PRO A 1 166 ? -8.397 9.066 0.648 1.00 63.50 166 PRO A CA 1
ATOM 1285 C C . PRO A 1 166 ? -8.245 9.750 -0.732 1.00 63.50 166 PRO A C 1
ATOM 1287 O O . PRO A 1 166 ? -8.319 9.065 -1.754 1.00 63.50 166 PRO A O 1
ATOM 1290 N N . PRO A 1 167 ? -8.021 11.078 -0.783 1.00 58.47 167 PRO A N 1
ATOM 1291 C CA . PRO A 1 167 ? -8.100 11.873 -2.016 1.00 58.47 167 PRO A CA 1
ATOM 1292 C C . PRO A 1 167 ? -7.009 11.545 -3.042 1.00 58.47 167 PRO A C 1
ATOM 1294 O O . PRO A 1 167 ? -7.275 11.524 -4.241 1.00 58.47 167 PRO A O 1
ATOM 1297 N N . ARG A 1 168 ? -5.782 11.259 -2.590 1.00 67.06 168 ARG A N 1
ATOM 1298 C CA . ARG A 1 168 ? -4.669 10.801 -3.431 1.00 67.06 168 ARG A CA 1
ATOM 1299 C C . ARG A 1 168 ? -3.783 9.854 -2.654 1.00 67.06 168 ARG A C 1
ATOM 1301 O O . ARG A 1 168 ? -3.416 10.128 -1.514 1.00 67.06 168 ARG A O 1
ATOM 1308 N N . VAL A 1 169 ? -3.442 8.746 -3.293 1.00 75.00 169 VAL A N 1
ATOM 1309 C CA . VAL A 1 169 ? -2.799 7.611 -2.646 1.00 75.00 169 VAL A CA 1
ATOM 1310 C C . VAL A 1 169 ? -1.640 7.165 -3.532 1.00 75.00 169 VAL A C 1
ATOM 1312 O O . VAL A 1 169 ? -1.773 6.246 -4.336 1.00 75.00 169 VAL A O 1
ATOM 1315 N N . THR A 1 170 ? -0.517 7.879 -3.430 1.00 83.25 170 THR A N 1
ATOM 1316 C CA . THR A 1 170 ? 0.672 7.657 -4.267 1.00 83.25 170 THR A CA 1
ATOM 1317 C C . THR A 1 170 ? 1.894 7.429 -3.398 1.00 83.25 170 THR A C 1
ATOM 1319 O O . THR A 1 170 ? 2.272 8.305 -2.618 1.00 83.25 170 THR A O 1
ATOM 1322 N N . LYS A 1 171 ? 2.508 6.250 -3.514 1.00 86.56 171 LYS A N 1
ATOM 1323 C CA . LYS A 1 171 ? 3.724 5.864 -2.789 1.00 86.56 171 LYS A CA 1
ATOM 1324 C C . LYS A 1 171 ? 4.841 5.601 -3.779 1.00 86.56 171 LYS A C 1
ATOM 1326 O O . LYS A 1 171 ? 4.630 4.936 -4.788 1.00 86.56 171 LYS A O 1
ATOM 1331 N N . THR A 1 172 ? 6.021 6.107 -3.464 1.00 90.38 172 THR A N 1
ATOM 1332 C CA . THR A 1 172 ? 7.191 5.997 -4.327 1.00 90.38 172 THR A CA 1
ATOM 1333 C C . THR A 1 172 ? 8.302 5.270 -3.590 1.00 90.38 172 THR A C 1
ATOM 1335 O O . THR A 1 172 ? 8.526 5.514 -2.406 1.00 90.38 172 THR A O 1
ATOM 1338 N N . TYR A 1 173 ? 8.989 4.388 -4.303 1.00 90.94 173 TYR A N 1
ATOM 1339 C CA . TYR A 1 173 ? 10.092 3.579 -3.816 1.00 90.94 173 TYR A CA 1
ATOM 1340 C C . TYR A 1 173 ? 11.264 3.702 -4.784 1.00 90.94 173 TYR A C 1
ATOM 1342 O O . TYR A 1 173 ? 11.087 3.625 -6.002 1.00 90.94 173 TYR A O 1
ATOM 1350 N N . SER A 1 174 ? 12.462 3.879 -4.243 1.00 90.75 174 SER A N 1
ATOM 1351 C CA . SER A 1 174 ? 13.692 3.780 -5.024 1.00 90.75 174 SER A CA 1
ATOM 1352 C C . SER A 1 174 ? 14.093 2.313 -5.134 1.00 90.75 174 SER A C 1
ATOM 135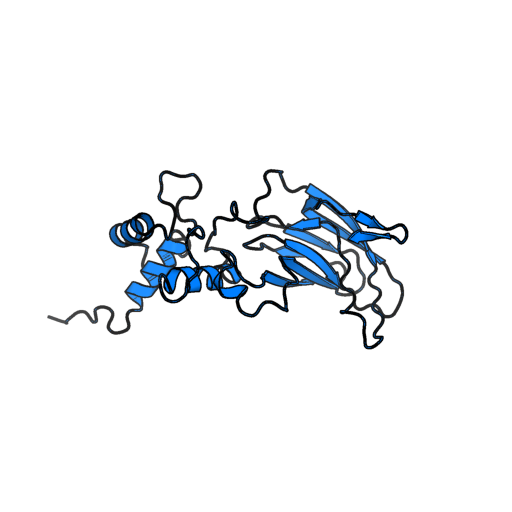4 O O . SER A 1 174 ? 14.049 1.584 -4.143 1.00 90.75 174 SER A O 1
ATOM 1356 N N . LEU A 1 175 ? 14.462 1.884 -6.335 1.00 90.50 175 LEU A N 1
ATOM 1357 C CA . LEU A 1 175 ? 14.975 0.550 -6.612 1.00 90.50 175 LEU A CA 1
ATOM 1358 C C . LEU A 1 175 ? 16.366 0.697 -7.219 1.00 90.50 175 LEU A C 1
ATOM 1360 O O . LEU A 1 175 ? 16.515 1.265 -8.302 1.00 90.50 175 LEU A O 1
ATOM 1364 N N . ASP A 1 176 ? 17.370 0.201 -6.504 1.00 89.44 176 ASP A N 1
ATOM 1365 C CA . ASP A 1 176 ? 18.759 0.249 -6.950 1.00 89.44 176 ASP A CA 1
ATOM 1366 C C . ASP A 1 176 ? 18.977 -0.593 -8.217 1.00 89.44 176 ASP A C 1
ATOM 1368 O O . ASP A 1 176 ? 18.170 -1.463 -8.570 1.00 89.44 176 ASP A O 1
ATOM 1372 N N . ALA A 1 177 ? 20.088 -0.332 -8.910 1.00 86.62 177 ALA A N 1
ATOM 1373 C CA . ALA A 1 177 ? 20.495 -1.110 -10.075 1.00 86.62 177 ALA A CA 1
ATOM 1374 C C . ALA A 1 177 ? 20.607 -2.600 -9.709 1.00 86.62 177 ALA A C 1
ATOM 1376 O O . ALA A 1 177 ? 21.249 -2.962 -8.725 1.00 86.62 177 ALA A O 1
ATOM 1377 N N . SER A 1 178 ? 19.953 -3.458 -10.491 1.00 87.94 178 SER A N 1
ATOM 1378 C CA . SER A 1 178 ? 19.838 -4.904 -10.254 1.00 87.94 178 SER A CA 1
ATOM 1379 C C . SER A 1 178 ? 19.338 -5.291 -8.847 1.00 87.94 178 SER A C 1
ATOM 1381 O O . SER A 1 178 ? 19.618 -6.380 -8.342 1.00 87.94 178 SER A O 1
ATOM 1383 N N . GLY A 1 179 ? 18.616 -4.379 -8.188 1.00 90.75 179 GLY A N 1
ATOM 1384 C CA . GLY A 1 179 ? 18.159 -4.529 -6.813 1.00 90.75 179 GLY A CA 1
ATOM 1385 C C . GLY A 1 179 ? 16.836 -5.278 -6.671 1.00 90.75 179 GLY A C 1
ATOM 1386 O O . GLY A 1 179 ? 16.183 -5.683 -7.637 1.00 90.75 179 GLY A O 1
ATOM 1387 N N . THR A 1 180 ? 16.406 -5.435 -5.421 1.00 93.94 180 THR A N 1
ATOM 1388 C CA . THR A 1 180 ? 15.077 -5.942 -5.063 1.00 93.94 180 THR A CA 1
ATOM 1389 C C . THR A 1 180 ? 14.436 -5.004 -4.051 1.00 93.94 180 THR A C 1
ATOM 1391 O O . THR A 1 180 ? 15.071 -4.640 -3.065 1.00 93.94 180 THR A O 1
ATOM 1394 N N . VAL A 1 181 ? 13.171 -4.646 -4.264 1.00 93.62 181 VAL A N 1
ATOM 1395 C CA . VAL A 1 181 ? 12.373 -3.879 -3.302 1.00 93.62 181 VAL A CA 1
ATOM 1396 C C . VAL A 1 181 ? 11.163 -4.693 -2.869 1.00 93.62 181 VAL A C 1
ATOM 1398 O O . VAL A 1 181 ? 10.486 -5.308 -3.692 1.00 93.62 181 VAL A O 1
ATOM 1401 N N . LYS A 1 182 ? 10.892 -4.689 -1.563 1.00 94.50 182 LYS A N 1
ATOM 1402 C CA . LYS A 1 182 ? 9.692 -5.275 -0.964 1.00 94.50 182 LYS A CA 1
ATOM 1403 C C . LYS A 1 182 ? 8.880 -4.179 -0.308 1.00 94.50 182 LYS A C 1
ATOM 1405 O O . LYS A 1 182 ? 9.426 -3.380 0.452 1.00 94.50 182 LYS A O 1
ATOM 1410 N N . PHE A 1 183 ? 7.586 -4.138 -0.582 1.00 91.81 183 PHE A N 1
ATOM 1411 C CA . PHE A 1 183 ? 6.712 -3.136 0.009 1.00 91.81 183 PHE A CA 1
ATOM 1412 C C . PHE A 1 183 ? 5.283 -3.640 0.189 1.00 91.81 183 PHE A C 1
ATOM 1414 O O . PHE A 1 183 ? 4.851 -4.626 -0.401 1.00 91.81 183 PHE A O 1
ATOM 1421 N N . LYS A 1 184 ? 4.537 -2.918 1.026 1.00 91.25 184 LYS A N 1
ATOM 1422 C CA . LYS A 1 184 ? 3.097 -3.075 1.229 1.00 91.25 184 LYS A CA 1
ATOM 1423 C C . LYS A 1 184 ? 2.445 -1.708 1.063 1.00 91.25 184 LYS A C 1
ATOM 1425 O O . LYS A 1 184 ? 2.950 -0.707 1.581 1.00 91.25 184 LYS A O 1
ATOM 1430 N N . VAL A 1 185 ? 1.318 -1.669 0.361 1.00 88.00 185 VAL A N 1
ATOM 1431 C CA . VAL A 1 185 ? 0.508 -0.457 0.185 1.00 88.00 185 VAL A CA 1
ATOM 1432 C C . VAL A 1 185 ? -0.857 -0.641 0.845 1.00 88.00 185 VAL A C 1
ATOM 1434 O O . VAL A 1 185 ? -1.461 -1.692 0.687 1.00 88.00 185 VAL A O 1
ATOM 1437 N N . PRO A 1 186 ? -1.382 0.341 1.587 1.00 83.50 186 PRO A N 1
ATOM 1438 C CA . PRO A 1 186 ? -2.592 0.148 2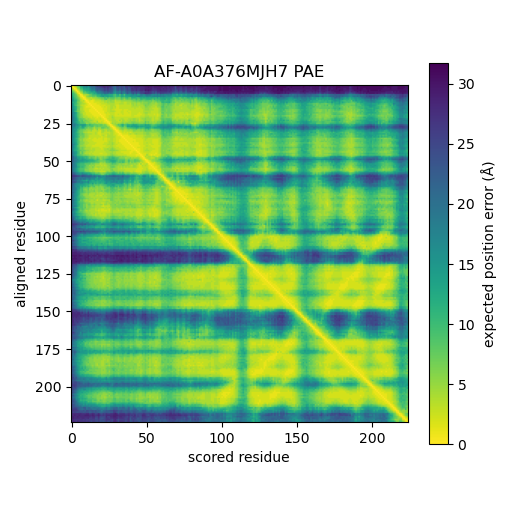.394 1.00 83.50 186 PRO A CA 1
ATOM 1439 C C . PRO A 1 186 ? -3.894 0.074 1.582 1.00 83.50 186 PRO A C 1
ATOM 1441 O O . PRO A 1 186 ? -4.833 -0.570 2.038 1.00 83.50 186 P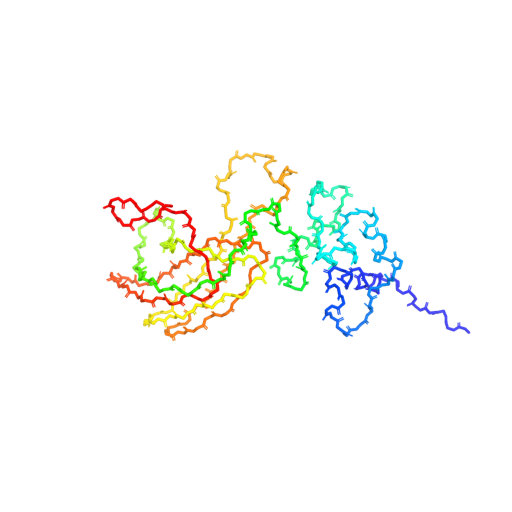RO A O 1
ATOM 1444 N N . TYR A 1 187 ? -3.943 0.679 0.389 1.00 81.69 187 TYR A N 1
ATOM 1445 C CA . TYR A 1 187 ? -5.158 0.768 -0.444 1.00 81.69 187 TYR A CA 1
ATOM 1446 C C . TYR A 1 187 ? -5.033 0.099 -1.819 1.00 81.69 187 TYR A C 1
ATOM 1448 O O . TYR A 1 187 ? -5.991 0.091 -2.585 1.00 81.69 187 TYR A O 1
ATOM 1456 N N . GLY A 1 188 ? -3.865 -0.466 -2.130 1.00 86.75 188 GLY A N 1
ATOM 1457 C CA . GLY A 1 188 ? -3.552 -0.954 -3.469 1.00 86.75 188 GLY A CA 1
ATOM 1458 C C . GLY A 1 188 ? -3.349 0.173 -4.485 1.00 86.75 188 GLY A C 1
ATOM 1459 O O . GLY A 1 188 ? -3.492 1.354 -4.158 1.00 86.75 188 GLY A O 1
ATOM 1460 N N . GLY A 1 189 ? -2.961 -0.184 -5.705 1.00 87.50 189 GLY A N 1
ATOM 1461 C CA . GLY A 1 189 ? -2.768 0.786 -6.781 1.00 87.50 189 GLY A CA 1
ATOM 1462 C C . GLY A 1 189 ? -2.068 0.211 -8.006 1.00 87.50 189 GLY A C 1
ATOM 1463 O O . GLY A 1 189 ? -1.481 -0.872 -7.953 1.00 87.50 189 GLY A O 1
ATOM 1464 N N . LEU A 1 190 ? -2.104 0.966 -9.102 1.00 89.00 190 LEU A N 1
ATOM 1465 C CA . LEU A 1 190 ? -1.359 0.662 -10.320 1.00 89.00 190 LEU A CA 1
ATOM 1466 C C . LEU A 1 190 ? 0.129 0.919 -10.099 1.00 89.00 190 LEU A C 1
ATOM 1468 O O . LEU A 1 190 ? 0.512 1.910 -9.468 1.00 89.00 190 LEU A O 1
ATOM 1472 N N . ILE A 1 191 ? 0.961 0.024 -10.623 1.00 90.19 191 ILE A N 1
ATOM 1473 C CA . ILE A 1 191 ? 2.415 0.115 -10.522 1.00 90.19 191 ILE A CA 1
ATOM 1474 C C . ILE A 1 191 ? 2.960 0.797 -11.778 1.00 90.19 191 ILE A C 1
ATOM 1476 O O . ILE A 1 191 ? 2.712 0.369 -12.908 1.00 90.19 191 ILE A O 1
ATOM 1480 N N . TYR A 1 192 ? 3.756 1.834 -11.562 1.00 89.38 192 TYR A N 1
ATOM 1481 C CA . TYR A 1 192 ? 4.486 2.570 -12.579 1.00 89.38 192 TYR A CA 1
ATOM 1482 C C . TYR A 1 192 ? 5.980 2.466 -12.307 1.00 89.38 192 TYR A C 1
ATOM 1484 O O . TYR A 1 192 ? 6.410 2.507 -11.152 1.00 89.38 192 TYR A O 1
ATOM 1492 N N . ILE A 1 193 ? 6.777 2.381 -13.366 1.00 88.94 193 ILE A N 1
ATOM 1493 C CA . ILE A 1 193 ? 8.234 2.452 -13.273 1.00 88.94 193 ILE A CA 1
ATOM 1494 C C . ILE A 1 193 ? 8.720 3.644 -14.080 1.00 88.94 193 ILE A C 1
ATOM 1496 O O . ILE A 1 193 ? 8.322 3.853 -15.223 1.00 88.94 193 ILE A O 1
ATOM 1500 N N . LYS A 1 194 ? 9.594 4.432 -13.468 1.00 87.25 194 LYS A N 1
ATOM 1501 C CA . LYS A 1 194 ? 10.288 5.540 -14.106 1.00 87.25 194 LYS A CA 1
ATOM 1502 C C . LYS A 1 194 ? 11.781 5.238 -14.125 1.00 87.25 194 LYS A C 1
ATOM 1504 O O . LYS A 1 194 ? 12.412 5.132 -13.072 1.00 87.25 194 LYS A O 1
ATOM 1509 N N . GLY A 1 195 ? 12.330 5.116 -15.328 1.00 82.75 195 GLY A N 1
ATOM 1510 C CA . GLY A 1 195 ? 13.771 5.109 -15.552 1.00 82.75 195 GLY A CA 1
ATOM 1511 C C . GLY A 1 195 ? 14.339 6.525 -15.649 1.00 82.75 195 GLY A C 1
ATOM 1512 O O . GLY A 1 195 ? 13.611 7.495 -15.869 1.00 82.75 195 GLY A O 1
ATOM 1513 N N . ASN A 1 196 ? 15.656 6.633 -15.488 1.00 75.50 196 ASN A N 1
ATOM 1514 C CA . ASN A 1 196 ? 16.407 7.880 -15.651 1.00 75.50 196 ASN A CA 1
ATOM 1515 C C . ASN A 1 196 ? 17.423 7.794 -16.805 1.00 75.50 196 ASN A C 1
ATOM 1517 O O . ASN A 1 196 ? 18.358 8.590 -16.853 1.00 75.50 196 ASN A O 1
ATOM 1521 N N . SER A 1 197 ? 17.273 6.828 -17.719 1.00 73.88 197 SER A N 1
ATOM 1522 C CA . SER A 1 197 ? 18.222 6.650 -18.817 1.00 73.88 197 SER A CA 1
ATOM 1523 C C . SER A 1 197 ? 17.995 7.699 -19.906 1.00 73.88 197 SER A C 1
ATOM 1525 O O . SER A 1 197 ? 16.870 7.917 -20.359 1.00 73.88 197 SER A O 1
ATOM 1527 N N . SER A 1 198 ? 19.068 8.359 -20.339 1.00 70.25 198 SER A N 1
ATOM 1528 C CA . SER A 1 198 ? 19.052 9.290 -21.475 1.00 70.25 198 SER A CA 1
ATOM 1529 C C . SER A 1 198 ? 19.089 8.569 -22.827 1.00 70.25 198 SER A C 1
ATOM 1531 O O . SER A 1 198 ? 18.897 9.202 -23.866 1.00 70.25 198 SER A O 1
ATOM 1533 N N . THR A 1 199 ? 19.308 7.252 -22.825 1.00 72.69 199 THR A N 1
ATOM 1534 C CA . THR A 1 199 ? 19.317 6.386 -24.006 1.00 72.69 199 THR A CA 1
ATOM 1535 C C . THR A 1 199 ? 18.105 5.458 -23.998 1.00 72.69 199 THR A C 1
ATOM 1537 O O . THR A 1 199 ? 17.496 5.202 -22.957 1.00 72.69 199 THR A O 1
ATOM 1540 N N . ASN A 1 200 ? 17.704 4.980 -25.181 1.00 73.25 200 ASN A N 1
ATOM 1541 C CA . ASN A 1 200 ? 16.566 4.072 -25.311 1.00 73.25 200 ASN A CA 1
ATOM 1542 C C . ASN A 1 200 ? 16.948 2.662 -24.833 1.00 73.25 200 ASN A C 1
ATOM 1544 O O . ASN A 1 200 ? 17.242 1.774 -25.628 1.00 73.25 200 ASN A O 1
ATOM 1548 N N . GLU A 1 201 ? 17.004 2.493 -23.516 1.00 81.25 201 GLU A N 1
ATOM 1549 C CA . GLU A 1 201 ? 17.297 1.239 -22.831 1.00 81.25 201 GLU A CA 1
ATOM 1550 C C . GLU A 1 201 ? 16.000 0.645 -22.273 1.00 81.25 201 GLU A C 1
ATOM 1552 O O . GLU A 1 201 ? 15.073 1.368 -21.901 1.00 81.25 201 GLU A O 1
ATOM 1557 N N . SER A 1 202 ? 15.914 -0.681 -22.217 1.00 85.06 202 SER A N 1
ATOM 1558 C CA . SER A 1 202 ? 14.828 -1.398 -21.546 1.00 85.06 202 SER A CA 1
ATOM 1559 C C . SER A 1 202 ? 15.414 -2.453 -20.622 1.00 85.06 202 SER A C 1
ATOM 1561 O O . SER A 1 202 ? 16.455 -3.029 -20.927 1.00 85.06 202 SER A O 1
ATOM 1563 N N . ALA A 1 203 ? 14.736 -2.725 -19.512 1.00 87.50 203 ALA A N 1
ATOM 1564 C CA . ALA A 1 203 ? 15.140 -3.758 -18.566 1.00 87.50 203 ALA A CA 1
ATOM 1565 C C . ALA A 1 203 ? 13.957 -4.652 -18.195 1.00 87.50 203 ALA A C 1
ATOM 1567 O O . ALA A 1 203 ? 12.798 -4.236 -18.253 1.00 87.50 203 ALA A O 1
ATOM 1568 N N . SER A 1 204 ? 14.256 -5.894 -17.819 1.00 90.50 204 SER A N 1
ATOM 1569 C CA . SER A 1 204 ? 13.263 -6.826 -17.292 1.00 90.50 204 SER A CA 1
ATOM 1570 C C . SER A 1 204 ? 13.065 -6.614 -15.794 1.00 90.50 204 SER A C 1
ATOM 1572 O O . SER A 1 204 ? 14.043 -6.530 -15.042 1.00 90.50 204 SER A O 1
ATOM 1574 N N . PHE A 1 205 ? 11.807 -6.615 -15.370 1.00 91.94 205 PHE A N 1
ATOM 1575 C CA . PHE A 1 205 ? 11.399 -6.538 -13.975 1.00 91.94 205 PHE A CA 1
ATOM 1576 C C . PHE A 1 205 ? 10.519 -7.735 -13.644 1.00 91.94 205 PHE A C 1
ATOM 1578 O O . PHE A 1 205 ? 9.546 -7.988 -14.352 1.00 91.94 205 PHE A O 1
ATOM 1585 N N . THR A 1 206 ? 10.846 -8.453 -12.572 1.00 94.12 206 THR A N 1
ATOM 1586 C CA . THR A 1 206 ? 10.012 -9.541 -12.048 1.00 94.12 206 THR A CA 1
ATOM 1587 C C . THR A 1 206 ? 9.233 -9.030 -10.848 1.00 94.12 206 THR A C 1
ATOM 1589 O O . THR A 1 206 ? 9.821 -8.575 -9.866 1.00 94.12 206 THR A O 1
ATOM 1592 N N . PHE A 1 207 ? 7.913 -9.101 -10.941 1.00 93.56 207 PHE A N 1
ATOM 1593 C CA . PHE A 1 207 ? 6.964 -8.682 -9.923 1.00 93.56 207 PHE A CA 1
ATOM 1594 C C . PHE A 1 207 ? 6.347 -9.923 -9.293 1.00 93.56 207 PHE A C 1
ATOM 1596 O O . PHE A 1 207 ? 5.802 -10.748 -10.014 1.00 93.56 207 PHE A O 1
ATOM 1603 N N . THR A 1 208 ? 6.369 -10.030 -7.970 1.00 94.06 208 THR A N 1
ATOM 1604 C CA . THR A 1 208 ? 5.738 -11.127 -7.224 1.00 94.06 208 THR A CA 1
ATOM 1605 C C . THR A 1 208 ? 4.695 -10.548 -6.273 1.00 94.06 208 THR A C 1
ATOM 1607 O O . THR A 1 208 ? 4.955 -9.547 -5.597 1.00 94.06 208 THR A O 1
ATOM 1610 N N . GLY A 1 209 ? 3.520 -11.175 -6.199 1.00 90.69 209 GLY A N 1
ATOM 1611 C CA . GLY A 1 209 ? 2.424 -10.723 -5.336 1.00 90.69 209 GLY A CA 1
ATOM 1612 C C . GLY A 1 209 ? 1.511 -9.679 -5.988 1.00 90.69 209 GLY A C 1
ATOM 1613 O O . GLY A 1 209 ? 0.772 -8.990 -5.286 1.00 90.69 209 GLY A O 1
ATOM 1614 N N . VAL A 1 210 ? 1.562 -9.545 -7.316 1.00 91.19 210 VAL A N 1
ATOM 1615 C CA . VAL A 1 210 ? 0.799 -8.556 -8.098 1.00 91.19 210 VAL A CA 1
ATOM 1616 C C . VAL A 1 210 ? -0.379 -9.197 -8.823 1.00 91.19 210 VAL A C 1
ATOM 1618 O O . VAL A 1 210 ? -0.476 -10.414 -8.904 1.00 91.19 210 VAL A O 1
ATOM 1621 N N . VAL A 1 211 ? -1.288 -8.388 -9.356 1.00 89.75 211 VAL A N 1
ATOM 1622 C CA . VAL A 1 211 ? -2.403 -8.867 -10.184 1.00 89.75 211 VAL A CA 1
ATOM 1623 C C . VAL A 1 211 ? -2.422 -8.098 -11.492 1.00 89.75 211 VAL A C 1
ATOM 1625 O O . VAL A 1 211 ? -2.146 -6.900 -11.516 1.00 89.75 211 VAL A O 1
ATOM 1628 N N . LYS A 1 212 ? -2.745 -8.768 -12.596 1.00 87.44 212 LYS A N 1
ATOM 1629 C CA . LYS A 1 212 ? -2.875 -8.106 -13.892 1.00 87.44 212 LYS A CA 1
ATOM 1630 C C . LYS A 1 212 ? -4.109 -7.203 -13.902 1.00 87.44 212 LYS A C 1
ATOM 1632 O O . LYS A 1 212 ? -5.235 -7.681 -13.769 1.00 87.44 212 LYS A O 1
ATOM 1637 N N . ALA A 1 213 ? -3.900 -5.900 -14.061 1.00 82.62 213 ALA A N 1
ATOM 1638 C CA . ALA A 1 213 ? -4.998 -4.960 -14.216 1.00 82.62 213 ALA A CA 1
ATOM 1639 C C . ALA A 1 213 ? -5.555 -5.053 -15.649 1.00 82.62 213 ALA A C 1
ATOM 1641 O O . ALA A 1 213 ? -4.772 -5.169 -16.603 1.00 82.62 213 ALA A O 1
ATOM 1642 N N . PRO A 1 214 ? -6.886 -4.978 -15.837 1.00 73.75 214 PRO A N 1
ATOM 1643 C CA . PRO A 1 214 ? -7.463 -4.778 -17.158 1.00 73.75 214 PRO A CA 1
ATOM 1644 C C . PRO A 1 214 ? -6.849 -3.522 -17.778 1.00 73.75 214 PRO A C 1
ATOM 1646 O O . PRO A 1 214 ? -6.941 -2.440 -17.206 1.00 73.75 214 PRO A O 1
ATOM 1649 N N . SER A 1 215 ? -6.183 -3.680 -18.916 1.00 68.12 215 SER A N 1
ATOM 1650 C CA . SER A 1 215 ? -5.503 -2.588 -19.605 1.00 68.12 215 SER A CA 1
ATOM 1651 C C . SER A 1 215 ? -5.648 -2.740 -21.109 1.00 68.12 215 SER A C 1
ATOM 1653 O O . SER A 1 215 ? -5.743 -3.856 -21.632 1.00 68.12 215 SER A O 1
ATOM 1655 N N . ILE A 1 216 ? -5.671 -1.611 -21.812 1.00 58.88 216 ILE A N 1
ATOM 1656 C CA . ILE A 1 216 ? -5.755 -1.578 -23.270 1.00 58.88 216 ILE A CA 1
ATOM 1657 C C . ILE A 1 216 ? -4.377 -1.203 -23.801 1.00 58.88 216 ILE A C 1
ATOM 1659 O O . ILE A 1 216 ? -3.908 -0.077 -23.638 1.00 58.88 216 ILE A O 1
ATOM 1663 N N . LYS A 1 217 ? -3.718 -2.151 -24.474 1.00 57.94 217 LYS A N 1
ATOM 1664 C CA . LYS A 1 217 ? -2.519 -1.848 -25.257 1.00 57.94 217 LYS A CA 1
ATOM 1665 C C . LYS A 1 217 ? -2.959 -1.266 -26.594 1.00 57.94 217 LYS A C 1
ATOM 1667 O O . LYS A 1 217 ? -3.574 -1.946 -27.411 1.00 57.94 217 LYS A O 1
ATOM 1672 N N . THR A 1 218 ? -2.661 0.008 -26.810 1.00 56.75 218 THR A N 1
ATOM 1673 C CA . THR A 1 218 ? -2.861 0.637 -28.122 1.00 56.75 218 THR A CA 1
ATOM 1674 C C . THR A 1 218 ? -1.872 0.066 -29.141 1.00 56.75 218 THR A C 1
ATOM 1676 O O . THR A 1 218 ? -0.840 -0.495 -28.766 1.00 56.75 218 THR A O 1
ATOM 1679 N N . ALA A 1 219 ? -2.144 0.247 -30.438 1.00 43.34 219 ALA A N 1
ATOM 1680 C CA . ALA A 1 219 ? -1.311 -0.244 -31.545 1.00 43.34 219 ALA A CA 1
ATOM 1681 C C . ALA A 1 219 ? 0.160 0.236 -31.513 1.00 43.34 219 ALA A C 1
ATOM 1683 O O . ALA A 1 219 ? 0.953 -0.154 -32.361 1.00 43.34 219 ALA A O 1
ATOM 1684 N N . HIS A 1 220 ? 0.533 1.110 -30.573 1.00 48.81 220 HIS A N 1
ATOM 1685 C CA . HIS A 1 220 ? 1.884 1.650 -30.394 1.00 48.81 220 HIS A CA 1
ATOM 1686 C C . HIS A 1 220 ? 2.555 1.140 -29.105 1.00 48.81 220 HIS A C 1
ATOM 1688 O O . HIS A 1 220 ? 3.508 1.743 -28.621 1.00 48.81 220 HIS A O 1
ATOM 1694 N N . GLY A 1 221 ? 2.038 0.061 -28.506 1.00 49.50 221 GLY A N 1
ATOM 1695 C CA . GLY A 1 221 ? 2.624 -0.572 -27.318 1.00 49.50 221 GLY A CA 1
ATOM 1696 C C . GLY A 1 221 ? 2.406 0.193 -26.009 1.00 49.50 221 GLY A C 1
ATOM 1697 O O . GLY A 1 221 ? 2.896 -0.234 -24.967 1.00 49.50 221 GLY A O 1
ATOM 1698 N N . LYS A 1 222 ? 1.654 1.300 -26.033 1.00 45.31 222 LYS A N 1
ATOM 1699 C CA . LYS A 1 222 ? 1.322 2.082 -24.840 1.00 45.31 222 LYS A CA 1
ATOM 1700 C C . LYS A 1 222 ? 0.125 1.453 -24.126 1.00 45.31 222 LYS A C 1
ATOM 1702 O O . LYS A 1 222 ? -0.953 1.350 -24.719 1.00 45.31 222 LYS A O 1
ATOM 1707 N N . THR A 1 223 ? 0.344 1.039 -22.881 1.00 50.50 223 THR A N 1
ATOM 1708 C CA . THR A 1 223 ? -0.672 0.502 -21.967 1.00 50.50 223 THR A CA 1
ATOM 1709 C C . THR A 1 223 ? -1.460 1.661 -21.352 1.00 50.50 223 THR A C 1
ATOM 1711 O O . THR A 1 223 ? -0.862 2.510 -20.685 1.00 50.50 223 THR A O 1
ATOM 1714 N N . ILE A 1 224 ? -2.769 1.708 -21.613 1.00 47.97 224 ILE A N 1
ATOM 1715 C CA . ILE A 1 224 ? -3.741 2.610 -20.973 1.00 47.97 224 ILE A CA 1
ATOM 1716 C C . ILE A 1 224 ? -4.494 1.824 -19.905 1.00 47.97 224 ILE A C 1
ATOM 1718 O O . ILE A 1 224 ? -4.949 0.698 -20.229 1.00 47.97 224 ILE A O 1
#

Sequence (224 aa):
MKKAKNDELGFKTFTEFLNCYTNDAYTDGTQCSADLKKSLVDNNMIYGDGSSKAGMMNPSYPLNYMEKPLTRLMLGRSWWDLNIKVDVEKYPGAVSVGGEEVTETISLYSNPTKWFAGNMQSTGLWAPAQKEVTIKSNANVPVTVTVALADDLTGREKHEVALNRPPRVTKTYSLDASGTVKFKVPYGGLIYIKGNSSTNESASFTFTGVVKAPSIKTAHGKTI

Mean predicted aligned error: 10.59 Å

Nearest PDB structures (foldseek):
  4tlf-assembly2_B  TM=4.350E-01  e=1.827E-03  Pseudomonas aeruginosa PAO1
  4qma-assembly1_A  TM=3.567E-01  e=4.708E-04  Cupriavidus pinatubonensis JMP134
  6ill-assembly1_C  TM=2.443E-01  e=1.788E-02  Echovirus E6
  7c9z-assembly1_C  TM=2.704E-01  e=5.097E-02  Coxsackievirus B1
  7tok-assembly2_B  TM=1.797E-01  e=4.793E-02  Flavobacterium johnsoniae

Radius of gyration: 21.07 Å; Cα contacts (8 Å, |Δi|>4): 448; chains: 1; bounding box: 42×37×81 Å

pLDDT: mean 76.11, std 14.48, range [35.19, 94.69]

Solvent-accessible surface area (backbone atoms only — not comparable to full-atom values): 12674 Å² total; per-residue (Å²): 132,84,75,73,85,74,50,91,82,42,59,62,60,51,45,18,56,54,20,38,42,29,61,44,72,68,80,85,70,62,60,45,46,69,70,57,48,49,52,36,32,78,68,54,46,25,39,48,83,92,45,101,49,44,33,20,34,41,55,89,58,76,63,38,65,88,82,40,49,64,61,47,50,48,60,59,42,22,70,78,38,76,62,37,41,55,62,32,76,91,42,94,16,56,65,94,68,78,54,39,76,50,77,48,79,44,65,22,34,37,78,85,60,96,80,58,79,69,54,58,39,60,68,49,35,26,40,39,34,71,40,64,32,37,40,37,37,64,29,90,54,54,32,40,39,34,37,35,43,76,70,96,61,92,82,52,99,61,52,74,70,72,37,71,56,83,77,69,47,73,49,76,44,80,34,55,47,53,27,73,43,76,49,68,39,56,53,24,23,42,36,27,40,28,31,76,34,86,50,94,43,69,31,50,35,42,34,36,33,28,42,82,43,94,58,50,67,45,101,81,75,51,60,86

Foldseek 3Di:
DPPPPPCPPCPLVVVLLVQLQLVNPPVPHRHNDPVNNVVCCVVQQAPPPVDPRHSAGRLPDFLACVPCVPSVVLLVVCQVDVSRAHPQPVDPLDDPDWWAKDKDKFWQAFDVPPPDPTPWAFPLKKAHASDKKKKFWQAQAKKKKKFWPADPPVPDPCPCRGDSHHHIRMDIDIAGNRGMDMDHGHNMGTIIMHHPDNDGDIIMMIMTRIDRHDWDQDPVRGTD

Secondary structure (DSSP, 8-state):
-------TTSHHHHHHHHHHHTTT---SS----HHHHHHHHHTTSB--TTSTTTT-B--SS---TTT-HHHHHHHHHHHH-TTS-B--TTTTT---SPPEEEEEEEE-B----TTS---EEEEEEEE-TTSEEEEEE--SS-EEEEEEE----TT-TTHHHH-SS-S-EEEEEEE-TT-EEEEE-SS-EEEEEE--BSS--EEEEEEEEEEEPP--B-TTS-B-